Protein AF-A0A174YCK9-F1 (afdb_monomer)

Structure (mmCIF, N/CA/C/O backbone):
data_AF-A0A174YCK9-F1
#
_entry.id   AF-A0A174YCK9-F1
#
loop_
_atom_site.group_PDB
_atom_site.id
_atom_site.type_symbol
_atom_site.label_atom_id
_atom_site.label_alt_id
_atom_site.label_comp_id
_atom_site.label_asym_id
_atom_site.label_entity_id
_atom_site.label_seq_id
_atom_site.pdbx_PDB_ins_code
_atom_site.Cartn_x
_atom_site.Cartn_y
_atom_site.Cartn_z
_atom_site.occupancy
_atom_site.B_iso_or_equiv
_atom_site.auth_seq_id
_atom_site.auth_comp_id
_atom_site.auth_asym_id
_atom_site.auth_atom_id
_atom_site.pdbx_PDB_model_num
ATOM 1 N N . MET A 1 1 ? 6.201 -9.037 -26.494 1.00 48.69 1 MET A N 1
ATOM 2 C CA . MET A 1 1 ? 7.503 -8.339 -26.459 1.00 48.69 1 MET A CA 1
ATOM 3 C C . MET A 1 1 ? 7.357 -7.082 -27.300 1.00 48.69 1 MET A C 1
ATOM 5 O O . MET A 1 1 ? 6.876 -7.221 -28.424 1.00 48.69 1 MET A O 1
ATOM 9 N N . PRO A 1 2 ? 7.694 -5.886 -26.796 1.00 41.19 2 PRO A N 1
ATOM 10 C CA . PRO A 1 2 ? 7.803 -4.704 -27.645 1.00 41.19 2 PRO A CA 1
ATOM 11 C C . PRO A 1 2 ? 8.815 -4.974 -28.768 1.00 41.19 2 PRO A C 1
ATOM 13 O O . PRO A 1 2 ? 9.820 -5.657 -28.553 1.00 41.19 2 PRO A O 1
ATOM 16 N N . LYS A 1 3 ? 8.546 -4.484 -29.981 1.00 36.59 3 LYS A N 1
ATOM 17 C CA . LYS A 1 3 ? 9.495 -4.584 -31.099 1.00 36.59 3 LYS A CA 1
ATOM 18 C C . LYS A 1 3 ? 10.742 -3.749 -30.769 1.00 36.59 3 LYS A C 1
ATOM 20 O O . LYS A 1 3 ? 10.604 -2.567 -30.489 1.00 36.59 3 LYS A O 1
ATOM 25 N N . GLY A 1 4 ? 11.934 -4.350 -30.838 1.00 53.62 4 GLY A N 1
ATOM 26 C CA . GLY A 1 4 ? 13.217 -3.625 -30.785 1.00 53.62 4 GLY A CA 1
ATOM 27 C C . GLY A 1 4 ? 14.066 -3.802 -29.521 1.00 53.62 4 GLY A C 1
ATOM 28 O O . GLY A 1 4 ? 15.204 -3.344 -29.505 1.00 53.62 4 GLY A O 1
ATOM 29 N N . VAL A 1 5 ? 13.584 -4.503 -28.491 1.00 56.12 5 VAL A N 1
ATOM 30 C CA . VAL A 1 5 ? 14.396 -4.777 -27.292 1.00 56.12 5 VAL A CA 1
ATOM 31 C C . VAL A 1 5 ? 15.389 -5.903 -27.600 1.00 56.12 5 VAL A C 1
ATOM 33 O O . VAL A 1 5 ? 14.989 -7.053 -27.801 1.00 56.12 5 VAL A O 1
ATOM 36 N N . LYS A 1 6 ? 16.692 -5.585 -27.664 1.00 60.31 6 LYS A N 1
ATOM 37 C CA . LYS A 1 6 ? 17.758 -6.602 -27.704 1.00 60.31 6 LYS A CA 1
ATOM 38 C C . LYS A 1 6 ? 17.621 -7.485 -26.465 1.00 60.31 6 LYS A C 1
ATOM 40 O O . LYS A 1 6 ? 17.505 -6.974 -25.358 1.00 60.31 6 LYS A O 1
ATOM 45 N N . MET A 1 7 ? 17.635 -8.806 -26.641 1.00 66.19 7 MET A N 1
ATOM 46 C CA . MET A 1 7 ? 17.622 -9.715 -25.495 1.00 66.19 7 MET A CA 1
ATOM 47 C C . MET A 1 7 ? 18.888 -9.514 -24.661 1.00 66.19 7 MET A C 1
ATOM 49 O O . MET A 1 7 ? 19.984 -9.876 -25.084 1.00 66.19 7 MET A O 1
ATOM 53 N N . GLU A 1 8 ? 18.723 -8.952 -23.470 1.00 79.81 8 GLU A N 1
ATOM 54 C CA . GLU A 1 8 ? 19.796 -8.829 -22.493 1.00 79.81 8 GLU A CA 1
ATOM 55 C C . GLU A 1 8 ? 20.112 -10.194 -21.875 1.00 79.81 8 GLU A C 1
ATOM 57 O O . GLU A 1 8 ? 19.214 -10.923 -21.449 1.00 79.81 8 GLU A O 1
ATOM 62 N N . LYS A 1 9 ? 21.405 -10.537 -21.808 1.00 88.00 9 LYS A N 1
ATOM 63 C CA . LYS A 1 9 ? 21.904 -11.857 -21.377 1.00 88.00 9 LYS A CA 1
ATOM 64 C C . LYS A 1 9 ? 21.370 -12.297 -20.009 1.00 88.00 9 LYS A C 1
ATOM 66 O O . LYS A 1 9 ? 21.137 -13.485 -19.809 1.00 88.00 9 LYS A O 1
ATOM 71 N N . TYR A 1 10 ? 21.192 -11.352 -19.088 1.00 89.38 10 TYR A N 1
ATOM 72 C CA . TYR A 1 10 ? 20.849 -11.627 -17.691 1.00 89.38 10 TYR A CA 1
ATOM 73 C C . TYR A 1 10 ? 19.389 -11.331 -17.341 1.00 89.38 10 TYR A C 1
ATOM 75 O O . TYR A 1 10 ? 18.985 -11.548 -16.202 1.00 89.38 10 TYR A O 1
ATOM 83 N N . ARG A 1 11 ? 18.574 -10.862 -18.295 1.00 89.31 11 ARG A N 1
ATOM 84 C CA . ARG A 1 11 ? 17.175 -10.532 -18.013 1.00 89.31 11 ARG A CA 1
ATOM 85 C C . ARG A 1 11 ? 16.340 -11.813 -17.876 1.00 89.31 11 ARG A C 1
ATOM 87 O O . ARG A 1 11 ? 16.303 -12.608 -18.823 1.00 89.31 11 ARG A O 1
ATOM 94 N N . PRO A 1 12 ? 15.648 -12.033 -16.740 1.00 90.88 12 PRO A N 1
ATOM 95 C CA . PRO A 1 12 ? 14.806 -13.209 -16.562 1.00 90.88 12 PRO A CA 1
ATOM 96 C C . PRO A 1 12 ? 13.716 -13.288 -17.635 1.00 90.88 12 PRO A C 1
ATOM 98 O O . PRO A 1 12 ? 13.058 -12.299 -17.948 1.00 90.88 12 PRO A O 1
ATOM 101 N N . LYS A 1 13 ? 13.515 -14.488 -18.190 1.00 86.81 13 LYS A N 1
ATOM 102 C CA . LYS A 1 13 ? 12.512 -14.734 -19.245 1.00 86.81 13 LYS A CA 1
ATOM 103 C C . LYS A 1 13 ? 11.160 -15.214 -18.717 1.00 86.81 13 LYS A C 1
ATOM 105 O O . LYS A 1 13 ? 10.174 -15.134 -19.439 1.00 86.81 13 LYS A O 1
ATOM 110 N N . ILE A 1 14 ? 11.144 -15.756 -17.499 1.00 89.31 14 ILE A N 1
ATOM 111 C CA . ILE A 1 14 ? 9.968 -16.390 -16.881 1.00 89.31 14 ILE A CA 1
ATOM 112 C C . ILE A 1 14 ? 9.500 -15.591 -15.661 1.00 89.31 14 ILE A C 1
ATOM 114 O O . ILE A 1 14 ? 8.306 -15.375 -15.494 1.00 89.31 14 ILE A O 1
ATOM 118 N N . HIS A 1 15 ? 10.432 -15.126 -14.827 1.00 94.00 15 HIS A N 1
ATOM 119 C CA . HIS A 1 15 ? 10.110 -14.327 -13.649 1.00 94.00 15 HIS A CA 1
ATOM 120 C C . HIS A 1 15 ? 9.729 -12.898 -14.034 1.00 94.00 15 HIS A C 1
ATOM 122 O O . HIS A 1 15 ? 10.268 -12.332 -14.993 1.00 94.00 15 HIS A O 1
ATOM 128 N N . PHE A 1 16 ? 8.822 -12.306 -13.257 1.00 95.06 16 PHE A N 1
ATOM 129 C CA . PHE A 1 16 ? 8.510 -10.891 -13.387 1.00 95.06 16 PHE A CA 1
ATOM 130 C C . PHE A 1 16 ? 9.779 -10.051 -13.186 1.00 95.06 16 PHE A C 1
ATOM 132 O O . PHE A 1 16 ? 10.590 -10.317 -12.303 1.00 95.06 16 PHE A O 1
ATOM 139 N N . SER A 1 17 ? 9.955 -9.042 -14.032 1.00 93.31 17 SER A N 1
ATOM 140 C CA . SER A 1 17 ? 11.046 -8.073 -13.948 1.00 93.31 17 SER A CA 1
ATOM 141 C C . SER A 1 17 ? 10.527 -6.693 -14.340 1.00 93.31 17 SER A C 1
ATOM 143 O O . SER A 1 17 ? 9.563 -6.584 -15.109 1.00 93.31 17 SER A O 1
ATOM 145 N N . ALA A 1 18 ? 11.162 -5.641 -13.823 1.00 86.38 18 ALA A N 1
ATOM 146 C CA . ALA A 1 18 ? 10.874 -4.254 -14.189 1.00 86.38 18 ALA A CA 1
ATOM 147 C C . ALA A 1 18 ? 10.926 -4.085 -15.710 1.00 86.38 18 ALA A C 1
ATOM 149 O O . ALA A 1 18 ? 11.789 -4.700 -16.331 1.00 86.38 18 ALA A O 1
ATOM 150 N N . GLU A 1 19 ? 10.033 -3.305 -16.328 1.00 84.75 19 GLU A N 1
ATOM 151 C CA . GLU A 1 19 ? 10.168 -2.974 -17.759 1.00 84.75 19 GLU A CA 1
ATOM 152 C C . GLU A 1 19 ? 11.439 -2.154 -17.981 1.00 84.75 19 GLU A C 1
ATOM 154 O O . GLU A 1 19 ? 12.364 -2.656 -18.620 1.00 84.75 19 GLU A O 1
ATOM 159 N N . ASP A 1 20 ? 11.480 -1.011 -17.296 1.00 85.75 20 ASP A N 1
ATOM 160 C CA . ASP A 1 20 ? 12.583 -0.062 -17.137 1.00 85.75 20 ASP A CA 1
ATOM 161 C C . ASP A 1 20 ? 12.831 0.192 -15.636 1.00 85.75 20 ASP A C 1
ATOM 163 O O . ASP A 1 20 ? 11.992 -0.196 -14.828 1.00 85.75 20 ASP A O 1
ATOM 167 N N . TYR A 1 21 ? 13.906 0.893 -15.259 1.00 93.06 21 TYR A N 1
ATOM 168 C CA . TYR A 1 21 ? 14.239 1.282 -13.871 1.00 93.06 21 TYR A CA 1
ATOM 169 C C . TYR A 1 21 ? 14.412 0.114 -12.868 1.00 93.06 21 TYR A C 1
ATOM 171 O O . TYR A 1 21 ? 14.587 -1.042 -13.255 1.00 93.06 21 TYR A O 1
ATOM 179 N N . ILE A 1 22 ? 14.425 0.434 -11.565 1.00 94.56 22 ILE A N 1
ATOM 180 C CA . ILE A 1 22 ? 14.674 -0.499 -10.457 1.00 94.56 22 ILE A CA 1
ATOM 181 C C . ILE A 1 22 ? 13.345 -0.862 -9.781 1.00 94.56 22 ILE A C 1
ATOM 183 O O . ILE A 1 22 ? 12.514 0.009 -9.510 1.00 94.56 22 ILE A O 1
ATOM 187 N N . ILE A 1 23 ? 13.156 -2.151 -9.489 1.00 96.06 23 ILE A N 1
ATOM 188 C CA . ILE A 1 23 ? 12.066 -2.648 -8.638 1.00 96.06 23 ILE A CA 1
ATOM 189 C C . ILE A 1 23 ? 12.641 -3.259 -7.366 1.00 96.06 23 ILE A C 1
ATOM 191 O O . ILE A 1 23 ? 13.695 -3.889 -7.427 1.00 96.06 23 ILE A O 1
ATOM 195 N N . ASN A 1 24 ? 11.922 -3.097 -6.256 1.00 95.12 24 ASN A N 1
ATOM 196 C CA . ASN A 1 24 ? 12.247 -3.727 -4.975 1.00 95.12 24 ASN A CA 1
ATOM 197 C C . ASN A 1 24 ? 11.093 -4.659 -4.561 1.00 95.12 24 ASN A C 1
ATOM 199 O O . ASN A 1 24 ? 10.584 -5.420 -5.387 1.00 95.12 24 ASN A O 1
ATOM 203 N N . ASP A 1 25 ? 10.681 -4.589 -3.296 1.00 95.94 25 ASP A N 1
ATOM 204 C CA . ASP A 1 25 ? 9.713 -5.487 -2.679 1.00 95.94 25 ASP A CA 1
ATOM 205 C C . ASP A 1 25 ? 8.381 -5.583 -3.438 1.00 95.94 25 ASP A C 1
ATOM 207 O O . ASP A 1 25 ? 7.871 -4.576 -3.955 1.00 95.94 25 ASP A O 1
ATOM 211 N N . PRO A 1 26 ? 7.753 -6.775 -3.449 1.00 97.69 26 PRO A N 1
ATOM 212 C CA . PRO A 1 26 ? 6.363 -6.910 -3.847 1.00 97.69 26 PRO A CA 1
ATOM 213 C C . PRO A 1 26 ? 5.451 -6.207 -2.836 1.00 97.69 26 PRO A C 1
ATOM 215 O O . PRO A 1 26 ? 5.634 -6.286 -1.622 1.00 97.69 26 PRO A O 1
ATOM 218 N N . ASN A 1 27 ? 4.412 -5.552 -3.336 1.00 98.44 27 ASN A N 1
ATOM 219 C CA . ASN A 1 27 ? 3.408 -4.854 -2.543 1.00 98.44 27 ASN A CA 1
ATOM 220 C C . ASN A 1 27 ? 2.006 -5.253 -3.002 1.00 98.44 27 ASN A C 1
ATOM 222 O O . ASN A 1 27 ? 1.811 -5.764 -4.106 1.00 98.44 27 ASN A O 1
ATOM 226 N N . GLY A 1 28 ? 1.010 -5.015 -2.150 1.00 97.88 28 GLY A N 1
ATOM 227 C CA . GLY A 1 28 ? -0.392 -5.051 -2.570 1.00 97.88 28 GLY A CA 1
ATOM 228 C C . GLY A 1 28 ? -0.885 -6.359 -3.209 1.00 97.88 28 GLY A C 1
ATOM 229 O O . GLY A 1 28 ? -1.844 -6.315 -3.972 1.00 97.88 28 GLY A O 1
ATOM 230 N N . LEU A 1 29 ? -0.236 -7.504 -2.964 1.00 98.25 29 LEU A N 1
ATOM 231 C CA . LEU A 1 29 ? -0.581 -8.765 -3.630 1.00 98.25 29 LEU A CA 1
ATOM 232 C C . LEU A 1 29 ? -2.017 -9.176 -3.290 1.00 98.25 29 LEU A C 1
ATOM 234 O O . LEU A 1 29 ? -2.324 -9.465 -2.133 1.00 98.25 29 LEU A O 1
ATOM 238 N N . VAL A 1 30 ? -2.890 -9.211 -4.296 1.00 98.12 30 VAL A N 1
ATOM 239 C CA . VAL A 1 30 ? -4.323 -9.457 -4.098 1.00 98.12 30 VAL A CA 1
ATOM 240 C C . VAL A 1 30 ? -4.948 -10.082 -5.340 1.00 98.12 30 VAL A C 1
ATOM 242 O O . VAL A 1 30 ? -4.574 -9.766 -6.468 1.00 98.12 30 VAL A O 1
ATOM 245 N N . TYR A 1 31 ? -5.902 -10.986 -5.138 1.00 98.25 31 TYR A N 1
ATOM 246 C CA . TYR A 1 31 ? -6.731 -11.526 -6.209 1.00 98.25 31 TYR A CA 1
ATOM 247 C C . TYR A 1 31 ? -8.086 -10.825 -6.197 1.00 98.25 31 TYR A C 1
ATOM 249 O O . TYR A 1 31 ? -8.743 -10.784 -5.159 1.00 98.25 31 TYR A O 1
ATOM 257 N N . TYR A 1 32 ? -8.514 -10.281 -7.335 1.00 98.00 32 TYR A N 1
ATOM 258 C CA . TYR A 1 32 ? -9.810 -9.619 -7.440 1.00 98.00 32 TYR A CA 1
ATOM 259 C C . TYR A 1 32 ? -10.407 -9.781 -8.837 1.00 98.00 32 TYR A C 1
ATOM 261 O O . TYR A 1 32 ? -9.736 -9.588 -9.850 1.00 98.00 32 TYR A O 1
ATOM 269 N N . LYS A 1 33 ? -11.693 -10.152 -8.893 1.00 96.31 33 LYS A N 1
ATOM 270 C CA . LYS A 1 33 ? -12.500 -10.240 -10.127 1.00 96.31 33 LYS A CA 1
ATOM 271 C C . LYS A 1 33 ? -11.791 -10.952 -11.297 1.00 96.31 33 LYS A C 1
ATOM 273 O O . LYS A 1 33 ? -11.855 -10.498 -12.440 1.00 96.31 33 LYS A O 1
ATOM 278 N N . GLY A 1 34 ? -11.153 -12.093 -11.014 1.00 97.75 34 GLY A N 1
ATOM 279 C CA . GLY A 1 34 ? -10.542 -12.957 -12.031 1.00 97.75 34 GLY A CA 1
ATOM 280 C C . GLY A 1 34 ? -9.057 -12.709 -12.309 1.00 97.75 34 GLY A C 1
ATOM 281 O O . GLY A 1 34 ? -8.496 -13.380 -13.176 1.00 97.75 34 GLY A O 1
ATOM 282 N N . GLU A 1 35 ? -8.422 -11.758 -11.622 1.00 98.44 35 GLU A N 1
ATOM 283 C CA . GLU A 1 35 ? -7.031 -11.368 -11.854 1.00 98.44 35 GLU A CA 1
ATOM 284 C C . GLU A 1 35 ? -6.224 -11.380 -10.551 1.00 98.44 35 GLU A C 1
ATOM 286 O O . GLU A 1 35 ? -6.682 -10.918 -9.508 1.00 98.44 35 GLU A O 1
ATOM 291 N N . TYR A 1 36 ? -4.995 -11.884 -10.625 1.00 98.69 36 TYR A N 1
ATOM 292 C CA . TYR A 1 36 ? -3.951 -11.654 -9.635 1.00 98.69 36 TYR A CA 1
ATOM 293 C C . TYR A 1 36 ? -3.301 -10.306 -9.909 1.00 98.69 36 TYR A C 1
ATOM 295 O O . TYR A 1 36 ? -2.863 -10.051 -11.031 1.00 98.69 36 TYR A O 1
ATOM 303 N N . HIS A 1 37 ? -3.202 -9.468 -8.887 1.00 98.75 37 HIS A N 1
ATOM 304 C CA . HIS A 1 37 ? -2.532 -8.179 -8.932 1.00 98.75 37 HIS A CA 1
ATOM 305 C C . HIS A 1 37 ? -1.174 -8.285 -8.244 1.00 98.75 37 HIS A C 1
ATOM 307 O O . HIS A 1 37 ? -1.079 -8.716 -7.096 1.00 98.75 37 HIS A O 1
ATOM 313 N N . LEU A 1 38 ? -0.134 -7.868 -8.959 1.00 98.50 38 LEU A N 1
ATOM 314 C CA . LEU A 1 38 ? 1.211 -7.658 -8.446 1.00 98.50 38 LEU A CA 1
ATOM 315 C C . LEU A 1 38 ? 1.472 -6.157 -8.447 1.00 98.50 38 LEU A C 1
ATOM 317 O O . LEU A 1 38 ? 1.603 -5.558 -9.517 1.00 98.50 38 LEU A O 1
ATOM 321 N N . PHE A 1 39 ? 1.561 -5.566 -7.261 1.00 98.56 39 PHE A N 1
ATOM 322 C CA . PHE A 1 39 ? 2.188 -4.262 -7.099 1.00 98.56 39 PHE A CA 1
ATOM 323 C C . PHE A 1 39 ? 3.602 -4.466 -6.573 1.00 98.56 39 PHE A C 1
ATOM 325 O O . PHE A 1 39 ? 3.959 -5.543 -6.094 1.00 98.56 39 PHE A O 1
ATOM 332 N N . HIS A 1 40 ? 4.442 -3.459 -6.714 1.00 98.31 40 HIS A N 1
ATOM 333 C CA . HIS A 1 40 ? 5.814 -3.511 -6.231 1.00 98.31 40 HIS A CA 1
ATOM 334 C C . HIS A 1 40 ? 6.350 -2.095 -6.109 1.00 98.31 40 HIS A C 1
ATOM 336 O O . HIS A 1 40 ? 5.914 -1.206 -6.849 1.00 98.31 40 HIS A O 1
ATOM 342 N N . GLN A 1 41 ? 7.344 -1.897 -5.252 1.00 98.25 41 GLN A N 1
ATOM 343 C CA . GLN A 1 41 ? 8.094 -0.652 -5.275 1.00 98.25 41 GLN A CA 1
ATOM 344 C C . GLN A 1 41 ? 8.729 -0.463 -6.653 1.00 98.25 41 GLN A C 1
ATOM 346 O O . GLN A 1 41 ? 9.317 -1.386 -7.230 1.00 98.25 41 GLN A O 1
ATOM 351 N N . TYR A 1 42 ? 8.583 0.739 -7.193 1.00 97.88 42 TYR A N 1
ATOM 352 C CA . TYR A 1 42 ? 9.124 1.120 -8.482 1.00 97.88 42 TYR A CA 1
ATOM 353 C C . TYR A 1 42 ? 9.876 2.435 -8.358 1.00 97.88 42 TYR A C 1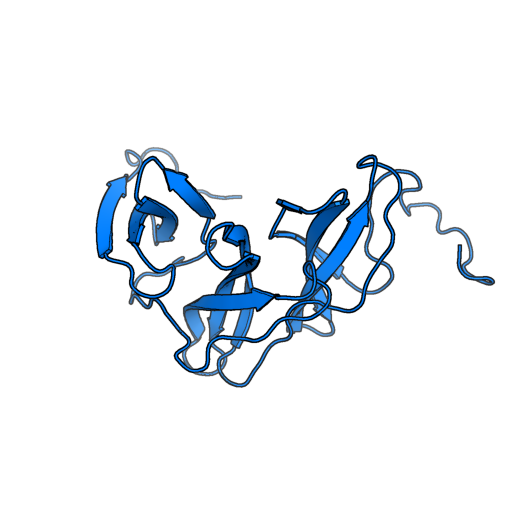
ATOM 355 O O . TYR A 1 42 ? 9.270 3.500 -8.243 1.00 97.88 42 TYR A O 1
ATOM 363 N N . ASN A 1 43 ? 1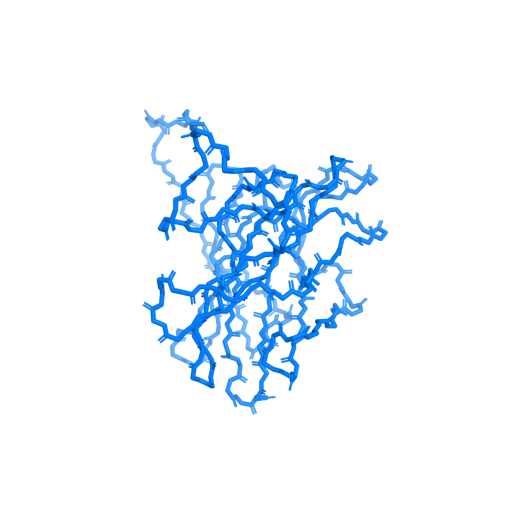1.203 2.339 -8.332 1.00 97.31 43 ASN A N 1
ATOM 364 C CA . ASN A 1 43 ? 12.084 3.471 -8.103 1.00 97.31 43 ASN A CA 1
ATOM 365 C C . ASN A 1 43 ? 12.408 4.148 -9.437 1.00 97.31 43 ASN A C 1
ATOM 367 O O . ASN A 1 43 ? 13.141 3.601 -10.261 1.00 97.31 43 ASN A O 1
ATOM 371 N N . ILE A 1 44 ? 11.858 5.345 -9.630 1.00 95.81 44 ILE A N 1
ATOM 372 C CA . ILE A 1 44 ? 12.106 6.197 -10.790 1.00 95.81 44 ILE A CA 1
ATOM 373 C C . ILE A 1 44 ? 12.881 7.411 -10.296 1.00 95.81 44 ILE A C 1
ATOM 375 O O . ILE A 1 44 ? 12.295 8.291 -9.672 1.00 95.81 44 ILE A O 1
ATOM 379 N N . ASN A 1 45 ? 14.180 7.477 -10.597 1.00 93.38 45 ASN A N 1
ATOM 380 C CA . ASN A 1 45 ? 15.052 8.593 -10.210 1.00 93.38 45 ASN A CA 1
ATOM 381 C C . ASN A 1 45 ? 14.956 8.929 -8.707 1.00 93.38 45 ASN A C 1
ATOM 383 O O . ASN A 1 45 ? 14.673 10.067 -8.342 1.00 93.38 45 ASN A O 1
ATOM 387 N N . GLU A 1 46 ? 15.146 7.922 -7.850 1.00 92.50 46 GLU A N 1
ATOM 388 C CA . GLU A 1 46 ? 15.1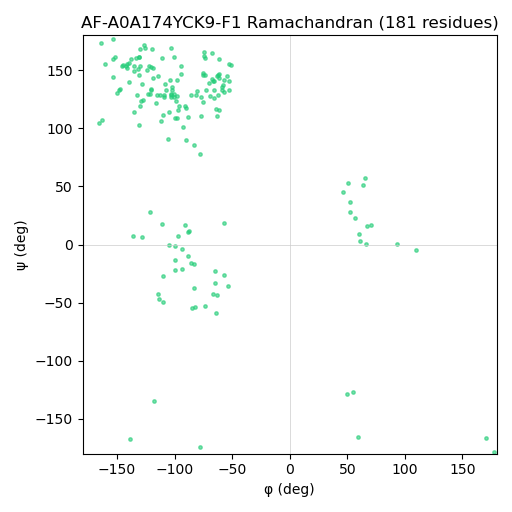41 8.045 -6.381 1.00 92.50 46 GLU A CA 1
ATOM 389 C C . GLU A 1 46 ? 13.776 8.398 -5.767 1.00 92.50 46 GLU A C 1
ATOM 391 O O . GLU A 1 46 ? 13.679 8.774 -4.598 1.00 92.50 46 GLU A O 1
ATOM 396 N N . GLN A 1 47 ? 12.701 8.242 -6.544 1.00 96.12 47 GLN A N 1
ATOM 397 C CA . GLN A 1 47 ? 11.321 8.397 -6.098 1.00 96.12 47 GLN A CA 1
ATOM 398 C C . GLN A 1 47 ? 10.586 7.064 -6.221 1.00 96.12 47 GLN A C 1
ATOM 400 O O . GLN A 1 47 ? 10.494 6.498 -7.314 1.00 96.12 47 GLN A O 1
ATOM 405 N N . ILE A 1 48 ? 10.052 6.561 -5.106 1.00 98.06 48 ILE A N 1
ATOM 406 C CA . ILE A 1 48 ? 9.368 5.265 -5.067 1.00 98.06 48 ILE A CA 1
ATOM 407 C C . ILE A 1 48 ? 7.865 5.426 -5.326 1.00 98.06 48 ILE A C 1
ATOM 409 O O . ILE A 1 48 ? 7.142 6.079 -4.574 1.00 98.06 48 ILE A O 1
ATOM 413 N N . TYR A 1 49 ? 7.410 4.777 -6.396 1.00 98.06 49 TYR A N 1
ATOM 414 C CA . TYR A 1 49 ? 6.014 4.577 -6.782 1.00 98.06 49 TYR A CA 1
ATOM 415 C C . TYR A 1 49 ? 5.599 3.141 -6.450 1.00 98.06 49 TYR A C 1
ATOM 417 O O . TYR A 1 49 ? 6.450 2.272 -6.266 1.00 98.06 49 TYR A O 1
ATOM 425 N N . TRP A 1 50 ? 4.305 2.844 -6.524 1.00 98.50 50 TRP A N 1
ATOM 426 C CA . TRP A 1 50 ? 3.855 1.474 -6.770 1.00 98.50 50 TRP A CA 1
ATOM 427 C C . TRP A 1 50 ? 3.720 1.222 -8.274 1.00 98.50 50 TRP A C 1
ATOM 429 O O . TRP A 1 50 ? 2.906 1.850 -8.958 1.00 98.50 50 TRP A O 1
ATOM 439 N N . GLY A 1 51 ? 4.515 0.289 -8.796 1.00 98.12 51 GLY A N 1
ATOM 440 C CA . GLY A 1 51 ? 4.300 -0.323 -10.107 1.00 98.12 51 GLY A CA 1
ATOM 441 C C . GLY A 1 51 ? 3.141 -1.319 -10.069 1.00 98.12 51 GLY A C 1
ATOM 442 O O . GLY A 1 51 ? 2.683 -1.700 -8.992 1.00 98.12 51 GLY A O 1
ATOM 443 N N . HIS A 1 52 ? 2.640 -1.728 -11.239 1.00 98.19 52 HIS A N 1
ATOM 444 C CA . HIS A 1 52 ? 1.482 -2.618 -11.316 1.00 98.19 52 HIS A CA 1
ATOM 445 C C . HIS A 1 52 ? 1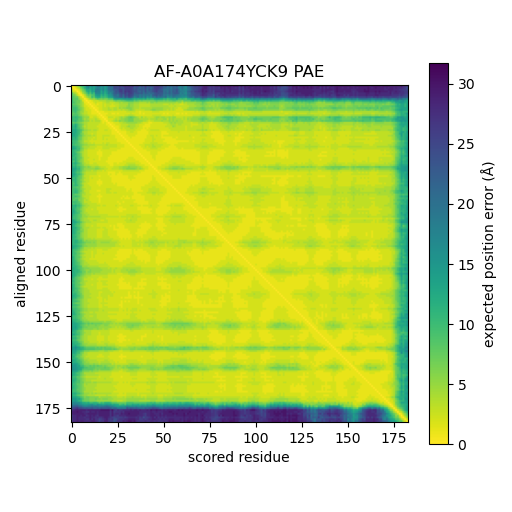.529 -3.565 -12.515 1.00 98.19 52 HIS A C 1
ATOM 447 O O . HIS A 1 52 ? 1.767 -3.170 -13.659 1.00 98.19 52 HIS A O 1
ATOM 453 N N . ALA A 1 53 ? 1.235 -4.832 -12.255 1.00 98.31 53 ALA A N 1
ATOM 454 C CA . ALA A 1 53 ? 0.929 -5.826 -13.263 1.00 98.31 53 ALA A CA 1
ATOM 455 C C . ALA A 1 53 ? -0.221 -6.731 -12.813 1.00 98.31 53 ALA A C 1
ATOM 457 O O . ALA A 1 53 ? -0.473 -6.915 -11.623 1.00 98.31 53 ALA A O 1
ATOM 458 N N . VAL A 1 54 ? -0.905 -7.327 -13.787 1.00 98.69 54 VAL A N 1
ATOM 459 C CA . VAL A 1 54 ? -1.948 -8.328 -13.550 1.00 98.69 54 VAL A CA 1
ATOM 460 C C . VAL A 1 54 ? -1.659 -9.624 -14.288 1.00 98.69 54 VAL A C 1
ATOM 462 O O . VAL A 1 54 ? -1.054 -9.622 -15.362 1.00 98.69 54 VAL A O 1
ATOM 465 N N . SER A 1 55 ? -2.115 -10.737 -13.727 1.00 98.56 55 SER A N 1
ATOM 466 C CA . SER A 1 55 ? -2.027 -12.061 -14.336 1.00 98.56 55 SER A CA 1
ATOM 467 C C . SER A 1 55 ? -3.291 -12.870 -14.068 1.00 98.56 55 SER A C 1
ATOM 469 O O . SER A 1 55 ? -3.994 -12.639 -13.091 1.00 98.56 55 SER A O 1
ATOM 471 N N . LYS A 1 56 ? -3.578 -13.846 -14.930 1.00 98.31 56 LYS A N 1
ATOM 472 C CA . LYS A 1 56 ? -4.614 -14.862 -14.688 1.00 98.31 56 LYS A CA 1
ATOM 473 C C . LYS A 1 56 ? -4.038 -16.192 -14.196 1.00 98.31 56 LYS A C 1
ATOM 475 O O . LYS A 1 56 ? -4.799 -17.041 -13.756 1.00 98.31 56 LYS A O 1
ATOM 480 N N . ASP A 1 57 ? -2.721 -16.379 -14.301 1.00 97.56 57 ASP A N 1
ATOM 481 C CA . ASP A 1 57 ? -2.044 -17.665 -14.086 1.00 97.56 57 ASP A CA 1
ATOM 482 C C . ASP A 1 57 ? -0.754 -17.555 -13.249 1.00 97.56 57 ASP A C 1
ATOM 484 O O . ASP A 1 57 ? -0.032 -18.538 -13.127 1.00 97.56 57 ASP A O 1
ATOM 488 N N . LEU A 1 58 ? -0.454 -16.375 -12.686 1.00 97.38 58 LEU A N 1
ATOM 489 C CA . LEU A 1 58 ? 0.761 -16.042 -11.918 1.00 97.38 58 LEU A CA 1
ATOM 490 C C . LEU A 1 58 ? 2.090 -16.167 -12.689 1.00 97.38 58 LEU A C 1
ATOM 492 O O . LEU A 1 58 ? 3.154 -15.894 -12.133 1.00 97.38 58 LEU A O 1
ATOM 496 N N . VAL A 1 59 ? 2.046 -16.502 -13.981 1.00 95.38 59 VAL A N 1
ATOM 497 C CA . VAL A 1 59 ? 3.232 -16.695 -14.831 1.00 95.38 59 VAL A CA 1
ATOM 498 C C . VAL A 1 59 ? 3.296 -15.621 -15.912 1.00 95.38 59 VAL A C 1
ATOM 500 O O . VAL A 1 59 ? 4.336 -15.004 -16.138 1.00 95.38 59 VAL A O 1
ATOM 503 N N . ARG A 1 60 ? 2.177 -15.364 -16.591 1.00 95.50 60 ARG A N 1
ATOM 504 C CA . ARG A 1 60 ? 2.070 -14.395 -17.683 1.00 95.50 60 ARG A CA 1
ATOM 505 C C . ARG A 1 60 ? 1.514 -13.089 -17.142 1.00 95.50 60 ARG A C 1
ATOM 507 O O . ARG A 1 60 ? 0.330 -12.991 -16.820 1.00 95.50 60 ARG A O 1
ATOM 514 N N . TRP A 1 61 ? 2.375 -12.082 -17.067 1.00 97.25 61 TRP A N 1
ATOM 515 C CA . TRP A 1 61 ? 2.046 -10.777 -16.503 1.00 97.25 61 TRP A CA 1
ATOM 516 C C . TRP A 1 61 ? 1.808 -9.735 -17.595 1.00 97.25 61 TRP A C 1
ATOM 518 O O . TRP A 1 61 ? 2.635 -9.541 -18.488 1.00 97.25 61 TRP A O 1
ATOM 528 N N . LYS A 1 62 ? 0.679 -9.031 -17.500 1.00 97.19 62 LYS A N 1
ATOM 529 C CA . LYS A 1 62 ? 0.392 -7.812 -18.257 1.00 97.19 62 LYS A CA 1
ATOM 530 C C . LYS A 1 62 ? 0.710 -6.615 -17.369 1.00 97.19 62 LYS A C 1
ATOM 532 O O . LYS A 1 62 ? 0.045 -6.415 -16.356 1.00 97.19 62 LYS A O 1
ATOM 537 N N . ARG A 1 63 ? 1.698 -5.812 -17.763 1.00 96.81 63 ARG A N 1
ATOM 538 C CA . ARG A 1 63 ? 2.000 -4.542 -17.091 1.00 96.81 63 ARG A CA 1
ATOM 539 C C . ARG A 1 63 ? 0.870 -3.542 -17.310 1.00 96.81 63 ARG A C 1
ATOM 541 O O . ARG A 1 63 ? 0.266 -3.504 -18.385 1.00 96.81 63 ARG A O 1
ATOM 548 N N . LEU A 1 64 ? 0.590 -2.767 -16.276 1.00 97.25 64 LEU A N 1
ATOM 549 C CA . LEU A 1 64 ? -0.379 -1.682 -16.264 1.00 97.25 64 LEU A CA 1
ATOM 550 C C . LEU A 1 64 ? 0.344 -0.369 -15.924 1.00 97.25 64 LEU A C 1
ATOM 552 O O . LEU A 1 64 ? 1.520 -0.399 -15.550 1.00 97.25 64 LEU A O 1
ATOM 556 N N . PRO A 1 65 ? -0.316 0.792 -16.086 1.00 96.75 65 PRO A N 1
ATOM 557 C CA . PRO A 1 65 ? 0.228 2.048 -15.589 1.00 96.75 65 PRO A CA 1
ATOM 558 C C . PRO A 1 65 ? 0.593 1.964 -14.103 1.00 96.75 65 PRO A C 1
ATOM 560 O O . PRO A 1 65 ? 0.041 1.160 -13.354 1.00 96.75 65 PRO A O 1
ATOM 563 N N . LYS A 1 66 ? 1.522 2.822 -13.678 1.00 96.31 66 LYS A N 1
ATOM 564 C CA . LYS A 1 66 ? 1.901 2.977 -12.265 1.00 96.31 66 LYS A CA 1
ATOM 565 C C . LYS A 1 66 ? 0.645 3.226 -11.426 1.00 96.31 66 LYS A C 1
ATOM 567 O O . LYS A 1 66 ? -0.172 4.061 -11.803 1.00 96.31 66 LYS A O 1
ATOM 572 N N . ALA A 1 67 ? 0.514 2.512 -10.315 1.00 98.12 67 ALA A N 1
ATOM 573 C CA . ALA A 1 67 ? -0.698 2.502 -9.506 1.00 98.12 67 ALA A CA 1
ATOM 574 C C . ALA A 1 67 ? -0.778 3.699 -8.558 1.00 98.12 67 ALA A C 1
ATOM 576 O O . ALA A 1 67 ? -1.759 4.435 -8.579 1.00 98.12 67 ALA A O 1
ATOM 577 N N . ILE A 1 68 ? 0.257 3.906 -7.739 1.00 98.56 68 ILE A N 1
ATOM 578 C CA . ILE A 1 68 ? 0.274 4.950 -6.708 1.00 98.56 68 ILE A CA 1
ATOM 579 C C . ILE A 1 68 ? 1.574 5.740 -6.845 1.00 98.56 68 ILE A C 1
ATOM 581 O O . ILE A 1 68 ? 2.665 5.179 -6.752 1.00 98.56 68 ILE A O 1
ATOM 585 N N . ALA A 1 69 ? 1.463 7.040 -7.109 1.00 98.38 69 ALA A N 1
ATOM 586 C CA . ALA A 1 69 ? 2.604 7.945 -7.245 1.00 98.38 69 ALA A CA 1
ATOM 587 C C . ALA A 1 69 ? 2.923 8.662 -5.926 1.00 98.38 69 ALA A C 1
ATOM 589 O O . ALA A 1 69 ? 1.993 8.872 -5.150 1.00 98.38 69 ALA A O 1
ATOM 590 N N . PRO A 1 70 ? 4.174 9.091 -5.673 1.00 98.38 70 PRO A N 1
ATOM 591 C CA . PRO A 1 70 ? 4.493 10.070 -4.631 1.00 98.38 70 PRO A CA 1
ATOM 592 C C . PRO A 1 70 ? 3.624 11.326 -4.723 1.00 98.38 70 PRO A C 1
ATOM 594 O O . PRO A 1 70 ? 3.118 11.673 -5.791 1.00 98.38 70 PRO A O 1
ATOM 597 N N . ASP A 1 71 ? 3.450 12.011 -3.600 1.00 97.94 71 ASP A N 1
ATOM 598 C CA . ASP A 1 71 ? 2.782 13.313 -3.541 1.00 97.94 71 ASP A CA 1
ATOM 599 C C . ASP A 1 71 ? 3.521 14.260 -2.583 1.00 97.94 71 ASP A C 1
ATOM 601 O O . ASP A 1 71 ? 4.645 13.991 -2.174 1.00 97.94 71 ASP A O 1
ATOM 605 N N . LYS A 1 72 ? 2.888 15.382 -2.223 1.00 97.75 72 LYS A N 1
ATOM 606 C CA . LYS A 1 72 ? 3.462 16.373 -1.304 1.00 97.75 72 LYS A CA 1
ATOM 607 C C . LYS A 1 72 ? 3.846 15.812 0.074 1.00 97.75 72 LYS A C 1
ATOM 609 O O . LYS A 1 72 ? 4.710 16.393 0.716 1.00 97.75 72 LYS A O 1
ATOM 614 N N . ILE A 1 73 ? 3.201 14.737 0.538 1.00 98.25 73 ILE A N 1
ATOM 615 C CA . ILE A 1 73 ? 3.493 14.113 1.832 1.00 98.25 73 ILE A CA 1
ATOM 616 C C . ILE A 1 73 ? 4.810 13.353 1.721 1.00 98.25 73 ILE A C 1
ATOM 618 O O . ILE A 1 73 ? 5.718 13.576 2.520 1.00 98.25 73 ILE A O 1
ATOM 622 N N . GLY A 1 74 ? 4.941 12.477 0.724 1.00 98.31 74 GLY A N 1
ATOM 623 C CA . GLY A 1 74 ? 6.101 11.604 0.634 1.00 98.31 74 GLY A CA 1
ATOM 624 C C . GLY A 1 74 ? 6.097 10.615 -0.522 1.00 98.31 74 GLY A C 1
ATOM 625 O O . GLY A 1 74 ? 5.161 10.527 -1.325 1.00 98.31 74 GLY A O 1
ATOM 626 N N . GLN A 1 75 ? 7.163 9.815 -0.541 1.00 98.25 75 GLN A N 1
ATOM 627 C CA . GLN A 1 75 ? 7.286 8.641 -1.405 1.00 98.25 75 GLN A CA 1
ATOM 628 C C . GLN A 1 75 ? 6.404 7.495 -0.909 1.00 98.25 75 GLN A C 1
ATOM 630 O O . GLN A 1 75 ? 6.040 7.461 0.265 1.00 98.25 75 GLN A O 1
ATOM 635 N N . ILE A 1 76 ? 6.100 6.539 -1.789 1.00 98.56 76 ILE A N 1
ATOM 636 C CA . ILE A 1 76 ? 5.155 5.449 -1.519 1.00 98.56 76 ILE A CA 1
ATOM 637 C C . ILE A 1 76 ? 5.927 4.150 -1.300 1.00 98.56 76 ILE A C 1
ATOM 639 O O . ILE A 1 76 ? 6.239 3.429 -2.245 1.00 98.56 76 ILE A O 1
ATOM 643 N N . TRP A 1 77 ? 6.267 3.874 -0.046 1.00 98.62 77 TRP A N 1
ATOM 644 C CA . TRP A 1 77 ? 6.959 2.658 0.372 1.00 98.62 77 TRP A CA 1
ATOM 645 C C . TRP A 1 77 ? 6.012 1.453 0.441 1.00 98.62 77 TRP A C 1
ATOM 647 O O . TRP A 1 77 ? 4.860 1.501 0.000 1.00 98.62 77 TRP A O 1
ATOM 657 N N . SER A 1 78 ? 6.544 0.339 0.938 1.00 98.62 78 SER A N 1
ATOM 658 C CA . SER A 1 78 ? 5.889 -0.960 0.951 1.00 98.62 78 SER A CA 1
ATOM 659 C C . SER A 1 78 ? 4.585 -0.972 1.756 1.00 98.62 78 SER A C 1
ATOM 661 O O . SER A 1 78 ? 4.293 -0.099 2.576 1.00 98.62 78 SER A O 1
ATOM 663 N N . GLY A 1 79 ? 3.756 -1.968 1.457 1.00 98.69 79 GLY A N 1
ATOM 664 C CA . GLY A 1 79 ? 2.456 -2.148 2.085 1.00 98.69 79 GLY A CA 1
ATOM 665 C C . GLY A 1 79 ? 1.618 -3.229 1.407 1.00 98.69 79 GLY A C 1
ATOM 666 O O . GLY A 1 79 ? 2.110 -4.033 0.606 1.00 98.69 79 GLY A O 1
ATOM 667 N N . SER A 1 80 ? 0.331 -3.268 1.736 1.00 98.75 80 SER A N 1
ATOM 668 C CA . SER A 1 80 ? -0.585 -4.339 1.338 1.00 98.75 80 SER A CA 1
ATOM 669 C C . SER A 1 80 ? -1.872 -3.809 0.720 1.00 98.75 80 SER A C 1
ATOM 671 O O . SER A 1 80 ? -2.165 -2.619 0.768 1.00 98.75 80 SER A O 1
ATOM 673 N N . ALA A 1 81 ? -2.643 -4.703 0.107 1.00 98.69 81 ALA A N 1
ATOM 674 C CA . ALA A 1 81 ? -3.943 -4.382 -0.446 1.00 98.69 81 ALA A CA 1
ATOM 675 C C . ALA A 1 81 ? -4.949 -5.468 -0.075 1.00 98.69 81 ALA A C 1
ATOM 677 O O . ALA A 1 81 ? -4.590 -6.639 0.070 1.00 98.69 81 ALA A O 1
ATOM 678 N N . VAL A 1 82 ? -6.204 -5.064 0.071 1.00 98.69 82 VAL A N 1
ATOM 679 C CA . VAL A 1 82 ? -7.340 -5.932 0.384 1.00 98.69 82 VAL A CA 1
ATOM 680 C C . VAL A 1 82 ? -8.513 -5.612 -0.533 1.00 98.69 82 VAL A C 1
ATOM 682 O O . VAL A 1 82 ? -8.578 -4.539 -1.138 1.00 98.69 82 VAL A O 1
ATOM 685 N N . VAL A 1 83 ? -9.443 -6.557 -0.635 1.00 98.38 83 VAL A N 1
ATOM 686 C CA . VAL A 1 83 ? -10.750 -6.331 -1.252 1.00 98.38 83 VAL A CA 1
ATOM 687 C C . VAL A 1 83 ? -11.741 -6.013 -0.139 1.00 98.38 83 VAL A C 1
ATOM 689 O O . VAL A 1 83 ? -11.950 -6.821 0.762 1.00 98.38 83 VAL A O 1
ATOM 692 N N . ASP A 1 84 ? -12.324 -4.824 -0.205 1.00 97.31 84 ASP A N 1
ATOM 693 C CA . ASP A 1 84 ? -13.445 -4.391 0.620 1.00 97.31 84 ASP A CA 1
ATOM 694 C C . ASP A 1 84 ? -14.730 -4.768 -0.130 1.00 97.31 84 ASP A C 1
ATOM 696 O O . ASP A 1 84 ? -15.209 -4.033 -0.998 1.00 97.31 84 ASP A O 1
ATOM 700 N N . GLU A 1 85 ? -15.217 -5.983 0.140 1.00 94.31 85 GLU A N 1
ATOM 701 C CA . GLU A 1 85 ? -16.375 -6.576 -0.542 1.00 94.31 85 GLU A CA 1
ATOM 702 C C . GLU A 1 85 ? -17.669 -5.799 -0.270 1.00 94.31 85 GLU A C 1
ATOM 704 O O . GLU A 1 85 ? -18.513 -5.689 -1.158 1.00 94.31 85 GLU A O 1
ATOM 709 N N . GLU A 1 86 ? -17.816 -5.212 0.921 1.00 93.62 86 GLU A N 1
ATOM 710 C CA . GLU A 1 86 ? -18.994 -4.421 1.292 1.00 93.62 86 GLU A CA 1
ATOM 711 C C . GLU A 1 86 ? -19.128 -3.184 0.397 1.00 93.62 86 GLU A C 1
ATOM 713 O O . GLU A 1 86 ? -20.200 -2.904 -0.136 1.00 93.62 86 GLU A O 1
ATOM 718 N N . ASN A 1 87 ? -18.010 -2.499 0.145 1.00 95.62 87 ASN A N 1
ATOM 719 C CA . ASN A 1 87 ? -17.971 -1.301 -0.695 1.00 95.62 87 ASN A CA 1
ATOM 720 C C . ASN A 1 87 ? -17.540 -1.586 -2.145 1.00 95.62 87 ASN A C 1
ATOM 722 O O . ASN A 1 87 ? -17.318 -0.655 -2.921 1.00 95.62 87 ASN A O 1
ATOM 726 N N . GLN A 1 88 ? -17.404 -2.863 -2.521 1.00 96.00 88 GLN A N 1
ATOM 727 C CA . GLN A 1 88 ? -17.043 -3.324 -3.868 1.00 96.00 88 GLN A CA 1
ATOM 728 C C . GLN A 1 88 ? -15.769 -2.680 -4.446 1.00 96.00 88 GLN A C 1
ATOM 730 O O . GLN A 1 88 ? -15.649 -2.459 -5.659 1.00 96.00 88 GLN A O 1
ATOM 735 N N . ARG A 1 89 ? -14.774 -2.427 -3.595 1.00 97.69 89 ARG A N 1
ATOM 736 C CA . ARG A 1 89 ? -13.544 -1.701 -3.947 1.00 97.69 89 ARG A CA 1
ATOM 737 C C . ARG A 1 89 ? -12.292 -2.436 -3.485 1.00 97.69 89 ARG A C 1
ATOM 739 O O . ARG A 1 89 ? -12.333 -3.295 -2.610 1.00 97.69 89 ARG A O 1
ATOM 746 N N . MET A 1 90 ? -11.158 -2.079 -4.069 1.00 98.75 90 MET A N 1
ATOM 747 C CA . MET A 1 90 ? -9.851 -2.451 -3.534 1.00 98.75 90 MET A CA 1
ATOM 748 C C . MET A 1 90 ? -9.333 -1.322 -2.651 1.00 98.75 90 MET A C 1
ATOM 750 O O . MET A 1 90 ? -9.565 -0.146 -2.937 1.00 98.75 90 MET A O 1
ATOM 754 N N . VAL A 1 91 ? -8.604 -1.685 -1.602 1.00 98.88 91 VAL A N 1
ATOM 755 C CA . VAL A 1 91 ? -8.007 -0.740 -0.657 1.00 98.88 91 VAL A CA 1
ATOM 756 C C . VAL A 1 91 ? -6.529 -1.061 -0.530 1.00 98.88 91 VAL A C 1
ATOM 758 O O . VAL A 1 91 ? -6.179 -2.202 -0.241 1.00 98.88 91 VAL A O 1
ATOM 761 N N . ALA A 1 92 ? -5.673 -0.076 -0.780 1.00 98.94 92 ALA A N 1
ATOM 762 C CA . ALA A 1 92 ? -4.227 -0.184 -0.664 1.00 98.94 92 ALA A CA 1
ATOM 763 C C . ALA A 1 92 ? -3.758 0.628 0.535 1.00 98.94 92 ALA A C 1
ATOM 765 O O . ALA A 1 92 ? -4.064 1.813 0.641 1.00 98.94 92 ALA A O 1
ATOM 766 N N . PHE A 1 93 ? -2.982 -0.015 1.395 1.00 98.94 93 PHE A N 1
ATOM 767 C CA . PHE A 1 93 ? -2.285 0.583 2.519 1.00 98.94 93 PHE A CA 1
ATOM 768 C C . PHE A 1 93 ? -0.807 0.637 2.193 1.00 98.94 93 PHE A C 1
ATOM 770 O O . PHE A 1 93 ? -0.239 -0.360 1.748 1.00 98.94 93 PHE A O 1
ATOM 777 N N . PHE A 1 94 ? -0.183 1.779 2.426 1.00 98.88 94 PHE A N 1
ATOM 778 C CA . PHE A 1 94 ? 1.218 1.998 2.099 1.00 98.88 94 PHE A CA 1
ATOM 779 C C . PHE A 1 94 ? 1.865 2.898 3.141 1.00 98.88 94 PHE A C 1
ATOM 781 O O . PHE A 1 94 ? 1.195 3.710 3.779 1.00 98.88 94 PHE A O 1
ATOM 788 N N . THR A 1 95 ? 3.177 2.780 3.289 1.00 98.88 95 THR A N 1
ATOM 789 C CA . THR A 1 95 ? 3.940 3.719 4.105 1.00 98.88 95 THR A CA 1
ATOM 790 C C . THR A 1 95 ? 4.328 4.940 3.275 1.00 98.88 95 THR A C 1
ATOM 792 O O . THR A 1 95 ? 4.903 4.822 2.196 1.00 98.88 95 THR A O 1
ATOM 795 N N . TYR A 1 96 ? 4.036 6.132 3.778 1.00 98.75 96 TYR A N 1
ATOM 796 C CA . TYR A 1 96 ? 4.684 7.359 3.348 1.00 98.75 96 TYR A CA 1
ATOM 797 C C . TYR A 1 96 ? 6.077 7.443 3.965 1.00 98.75 96 TYR A C 1
ATOM 799 O O . TYR A 1 96 ? 6.220 7.383 5.182 1.00 98.75 96 TYR A O 1
ATOM 807 N N . SER A 1 97 ? 7.092 7.650 3.130 1.00 98.19 97 SER A N 1
ATOM 808 C CA . SER A 1 97 ? 8.372 8.209 3.572 1.00 98.19 97 SER A CA 1
ATOM 809 C C . SER A 1 97 ? 8.316 9.717 3.372 1.00 98.19 97 SER A C 1
ATOM 811 O O . SER A 1 97 ? 8.389 10.199 2.235 1.00 98.19 97 SER A O 1
ATOM 813 N N . GLU A 1 98 ? 8.076 10.450 4.462 1.00 98.12 98 GLU A N 1
ATOM 814 C CA . GLU A 1 98 ? 7.728 11.869 4.406 1.00 98.12 98 GLU A CA 1
ATOM 815 C C . GLU A 1 98 ? 8.884 12.720 3.867 1.00 98.12 98 GLU A C 1
ATOM 817 O O . GLU A 1 98 ? 10.032 12.611 4.306 1.00 98.12 98 GLU A O 1
ATOM 822 N N . HIS A 1 99 ? 8.588 13.620 2.927 1.00 97.38 99 HIS A N 1
ATOM 823 C CA .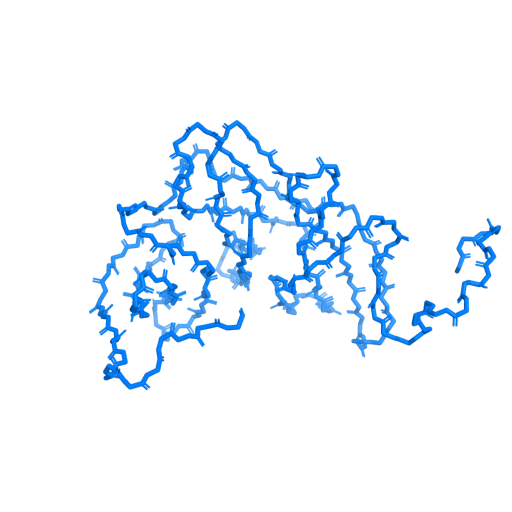 HIS A 1 99 ? 9.610 14.456 2.297 1.00 97.38 99 HIS A CA 1
ATOM 824 C C . HIS A 1 99 ? 10.247 15.446 3.275 1.00 97.38 99 HIS A C 1
ATOM 826 O O . HIS A 1 99 ? 11.472 15.603 3.255 1.00 97.38 99 HIS A O 1
ATOM 832 N N . GLU A 1 100 ? 9.435 16.088 4.116 1.00 96.56 100 GLU A N 1
ATOM 833 C CA . GLU A 1 100 ? 9.873 17.154 5.023 1.00 96.56 100 GLU A CA 1
ATOM 834 C C . GLU A 1 100 ? 10.439 16.597 6.329 1.00 96.56 100 GLU A C 1
ATOM 836 O O . GLU A 1 100 ? 11.577 16.888 6.690 1.00 96.56 100 GLU A O 1
ATOM 841 N N . THR A 1 101 ? 9.662 15.767 7.027 1.00 96.00 101 THR A N 1
ATOM 842 C CA . THR A 1 101 ? 10.011 15.306 8.379 1.00 96.00 101 THR A CA 1
ATOM 843 C C . THR A 1 101 ? 10.919 14.079 8.385 1.00 96.00 101 THR A C 1
ATOM 845 O O . THR A 1 101 ? 11.479 13.746 9.425 1.00 96.00 101 THR A O 1
ATOM 848 N N . LYS A 1 102 ? 11.031 13.383 7.243 1.00 95.12 102 LYS A N 1
ATOM 849 C CA . LYS A 1 102 ? 11.678 12.066 7.101 1.00 95.12 102 LYS A CA 1
ATOM 850 C C . LYS A 1 102 ? 11.053 10.952 7.949 1.00 95.12 102 LYS A C 1
ATOM 852 O O . LYS A 1 102 ? 11.607 9.857 8.009 1.00 95.12 102 LYS A O 1
ATOM 857 N N . ARG A 1 103 ? 9.897 11.198 8.576 1.00 96.94 103 ARG A N 1
ATOM 858 C CA . ARG A 1 103 ? 9.152 10.184 9.330 1.00 96.94 103 ARG A CA 1
ATOM 859 C C . ARG A 1 103 ? 8.449 9.205 8.398 1.00 96.94 103 ARG A C 1
ATOM 861 O O . ARG A 1 103 ? 8.243 9.478 7.214 1.00 96.94 103 ARG A O 1
ATOM 868 N N . GLN A 1 104 ? 8.066 8.073 8.974 1.00 98.56 104 GLN A N 1
ATOM 869 C CA . GLN A 1 104 ? 7.234 7.072 8.325 1.00 98.56 104 GLN A CA 1
ATOM 870 C C . GLN A 1 104 ? 5.805 7.197 8.869 1.00 98.56 104 GLN A C 1
ATOM 872 O O . GLN A 1 104 ? 5.600 7.254 10.081 1.00 98.56 104 GLN A O 1
ATOM 877 N N . SER A 1 105 ? 4.817 7.289 7.984 1.00 98.62 105 SER A N 1
ATOM 878 C CA . SER A 1 105 ? 3.391 7.358 8.335 1.00 98.62 105 SER A CA 1
ATOM 879 C C . SER A 1 105 ? 2.568 6.490 7.389 1.00 98.62 105 SER A C 1
ATOM 881 O O . SER A 1 105 ? 3.040 6.136 6.315 1.00 98.62 105 SER A O 1
ATOM 883 N N . GLN A 1 106 ? 1.354 6.082 7.769 1.00 98.81 106 GLN A N 1
ATOM 884 C CA . GLN A 1 106 ? 0.563 5.154 6.952 1.00 98.81 106 GLN A CA 1
ATOM 885 C C . GLN A 1 106 ? -0.499 5.904 6.160 1.00 98.81 106 GLN A C 1
ATOM 887 O O . GLN A 1 106 ? -1.268 6.693 6.712 1.00 98.81 106 GLN A O 1
ATOM 892 N N . GLY A 1 107 ? -0.541 5.646 4.858 1.00 98.81 107 GLY A N 1
ATOM 893 C CA . GLY A 1 107 ? -1.537 6.159 3.934 1.00 98.81 107 GLY A CA 1
ATOM 894 C C . GLY A 1 107 ? -2.457 5.061 3.415 1.00 98.81 107 GLY A C 1
ATOM 895 O O . GLY A 1 107 ? -2.128 3.872 3.442 1.00 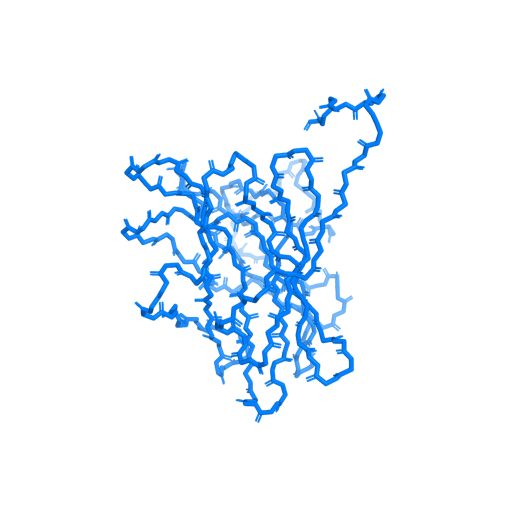98.81 107 GLY A O 1
ATOM 896 N N . VAL A 1 108 ? -3.611 5.484 2.907 1.00 98.94 108 VAL A N 1
ATOM 897 C CA . VAL A 1 108 ? -4.568 4.614 2.224 1.00 98.94 108 VAL A CA 1
ATOM 898 C C . VAL A 1 108 ? -5.015 5.206 0.888 1.00 98.94 108 VAL A C 1
ATOM 900 O O . VAL A 1 108 ? -5.125 6.427 0.723 1.00 98.94 108 VAL A O 1
ATOM 903 N N . ALA A 1 109 ? -5.258 4.333 -0.084 1.00 98.88 109 ALA A N 1
ATOM 904 C CA . ALA A 1 109 ? -5.862 4.660 -1.367 1.00 98.88 109 ALA A CA 1
ATOM 905 C C . ALA A 1 109 ? -6.933 3.633 -1.747 1.00 98.88 109 ALA A C 1
ATOM 907 O O . ALA A 1 109 ? -6.866 2.467 -1.356 1.00 98.88 109 ALA A O 1
ATOM 908 N N . PHE A 1 110 ? -7.901 4.068 -2.547 1.00 98.81 110 PHE A N 1
ATOM 909 C CA . PHE A 1 110 ? -9.054 3.281 -2.967 1.00 98.81 110 PHE A CA 1
ATOM 910 C C . PHE A 1 110 ? -9.075 3.104 -4.476 1.00 98.81 110 PHE A C 1
ATOM 912 O O . PHE A 1 110 ? -8.756 4.029 -5.218 1.00 98.81 110 PHE A O 1
ATOM 919 N N . SER A 1 111 ? -9.497 1.931 -4.931 1.00 98.75 111 SER A N 1
ATOM 920 C CA . SER A 1 111 ? -9.749 1.675 -6.343 1.00 98.75 111 SER A CA 1
ATOM 921 C C . SER A 1 111 ? -11.123 1.053 -6.545 1.00 98.75 111 SER A C 1
ATOM 923 O O . SER A 1 1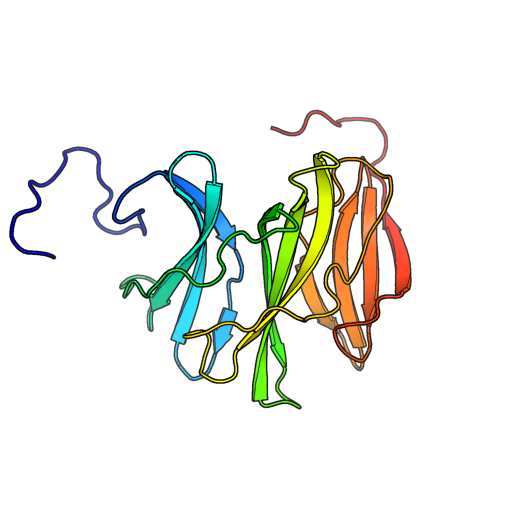11 ? -11.429 -0.015 -6.008 1.00 98.75 111 SER A O 1
ATOM 925 N N . TYR A 1 112 ? -11.934 1.705 -7.374 1.00 98.38 112 TYR A N 1
ATOM 926 C CA . TYR A 1 112 ? -13.291 1.278 -7.724 1.00 98.38 112 TYR A CA 1
ATOM 927 C C . TYR A 1 112 ? -13.354 0.565 -9.083 1.00 98.38 112 TYR A C 1
ATOM 929 O O . TYR A 1 112 ? -14.407 0.090 -9.501 1.00 98.38 112 TYR A O 1
ATOM 937 N N . ASP A 1 113 ? -12.221 0.444 -9.778 1.00 98.00 113 ASP A N 1
ATOM 938 C CA . ASP A 1 113 ? -12.141 -0.039 -11.159 1.00 98.00 113 ASP A CA 1
ATOM 939 C C . ASP A 1 113 ? -11.257 -1.286 -11.315 1.00 98.00 113 ASP A C 1
ATOM 941 O O . ASP A 1 113 ? -10.729 -1.558 -12.393 1.00 98.00 113 ASP A O 1
ATOM 945 N N . LYS A 1 114 ? -11.154 -2.100 -10.253 1.00 96.88 114 LYS A N 1
ATOM 946 C CA . LYS A 1 114 ? -10.281 -3.289 -10.176 1.00 96.88 114 LYS A CA 1
ATOM 947 C C . LYS A 1 114 ? -8.803 -2.914 -10.271 1.00 96.88 114 LYS A C 1
ATOM 949 O O . LYS A 1 114 ? -8.063 -3.451 -11.097 1.00 96.88 114 LYS A O 1
ATOM 954 N N . GLY A 1 115 ? -8.377 -1.964 -9.451 1.00 97.94 115 GLY A N 1
ATOM 955 C CA . GLY A 1 115 ? -6.976 -1.604 -9.272 1.00 97.94 115 GLY A CA 1
ATOM 956 C C . GLY A 1 115 ? -6.364 -0.900 -10.476 1.00 97.94 115 GLY A C 1
ATOM 957 O O . GLY A 1 115 ? -5.143 -0.907 -10.577 1.00 97.94 115 GLY A O 1
ATOM 958 N N . ARG A 1 116 ? -7.163 -0.370 -11.416 1.00 98.12 116 ARG A N 1
ATOM 959 C CA . ARG A 1 116 ? -6.643 0.308 -12.617 1.00 98.12 116 ARG A CA 1
ATOM 960 C C . ARG A 1 116 ? -6.288 1.755 -12.316 1.00 98.12 116 ARG A C 1
ATOM 962 O O . ARG A 1 116 ? -5.284 2.241 -12.828 1.00 98.12 116 ARG A O 1
ATOM 969 N N . THR A 1 117 ? -7.080 2.408 -11.478 1.00 98.56 117 THR A N 1
ATOM 970 C CA . THR A 1 117 ? -6.821 3.743 -10.943 1.00 98.56 117 THR A CA 1
ATOM 971 C C . THR A 1 117 ? -6.992 3.750 -9.428 1.00 98.56 117 THR A C 1
ATOM 973 O O . THR A 1 117 ? -7.699 2.907 -8.869 1.00 98.56 117 THR A O 1
ATOM 976 N N . TRP A 1 118 ? -6.290 4.670 -8.765 1.00 98.75 118 TRP A N 1
ATOM 977 C CA . TRP A 1 118 ? -6.245 4.773 -7.310 1.00 98.75 118 TRP A CA 1
ATOM 978 C C . TRP A 1 118 ? -6.456 6.215 -6.861 1.00 98.75 118 TRP A C 1
ATOM 980 O O . TRP A 1 118 ? -5.750 7.126 -7.295 1.00 98.75 118 TRP A O 1
ATOM 990 N N . GLU A 1 119 ? -7.396 6.400 -5.944 1.00 98.62 119 GLU A N 1
ATOM 991 C CA . GLU A 1 119 ? -7.692 7.667 -5.289 1.00 98.62 119 GLU A CA 1
ATOM 992 C C . GLU A 1 119 ? -7.140 7.626 -3.866 1.00 98.62 119 GLU A C 1
ATOM 994 O O . GLU A 1 119 ? -7.587 6.835 -3.033 1.00 98.62 119 GLU A O 1
ATOM 999 N N . LYS A 1 120 ? -6.143 8.464 -3.571 1.00 98.81 120 LYS A N 1
ATOM 1000 C CA . LYS A 1 120 ? -5.626 8.586 -2.204 1.00 98.81 120 LYS A CA 1
ATOM 1001 C C . LYS A 1 120 ? -6.655 9.268 -1.315 1.00 98.81 120 LYS A C 1
ATOM 1003 O O . LYS A 1 120 ? -7.255 10.265 -1.715 1.00 98.81 120 LYS A O 1
ATOM 1008 N N . TYR A 1 121 ? -6.807 8.771 -0.092 1.00 98.69 121 TYR A N 1
ATOM 1009 C CA . TYR A 1 121 ? -7.672 9.406 0.891 1.00 98.69 121 TYR A CA 1
ATOM 1010 C C . TYR A 1 121 ? -7.180 10.820 1.216 1.00 98.69 121 TYR A C 1
ATOM 1012 O O . TYR A 1 121 ? -6.015 11.023 1.558 1.00 98.69 121 TYR A O 1
ATOM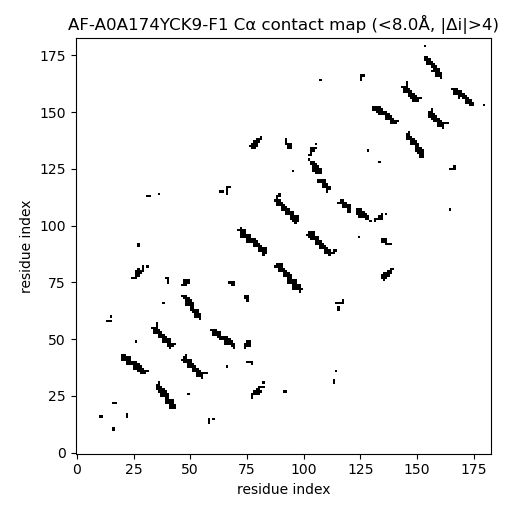 1020 N N . SER A 1 122 ? -8.071 11.808 1.130 1.00 98.19 122 SER A N 1
ATOM 1021 C CA . SER A 1 122 ? -7.729 13.214 1.379 1.00 98.19 122 SER A CA 1
ATOM 1022 C C . SER A 1 122 ? -7.301 13.484 2.822 1.00 98.19 122 SER A C 1
ATOM 1024 O O . SER A 1 122 ? -6.609 14.466 3.069 1.00 98.19 122 SER A O 1
ATOM 1026 N N . GLY A 1 123 ? -7.709 12.623 3.761 1.00 98.38 123 GLY A N 1
ATOM 1027 C CA . GLY A 1 123 ? -7.313 12.680 5.167 1.00 98.38 123 GLY A CA 1
ATOM 1028 C C . GLY A 1 123 ? -6.015 11.937 5.488 1.00 98.38 123 GLY A C 1
ATOM 1029 O O . GLY A 1 123 ? -5.744 11.713 6.660 1.00 98.38 123 GLY A O 1
ATOM 1030 N N . ASN A 1 124 ? -5.234 11.515 4.487 1.00 98.69 124 ASN A N 1
ATOM 1031 C CA . ASN A 1 124 ? -3.921 10.922 4.731 1.00 98.69 124 ASN A CA 1
ATOM 1032 C C . ASN A 1 124 ? -2.964 11.909 5.440 1.00 98.69 124 ASN A C 1
ATOM 1034 O O . ASN A 1 124 ? -2.989 13.104 5.127 1.00 98.69 124 ASN A O 1
ATOM 1038 N N . PRO A 1 125 ? -2.059 11.410 6.308 1.00 98.56 125 PRO A N 1
ATOM 1039 C CA . PRO A 1 125 ? -1.904 10.007 6.717 1.00 98.56 125 PRO A CA 1
ATOM 1040 C C . PRO A 1 125 ? -2.990 9.549 7.709 1.00 98.56 125 PRO A C 1
ATOM 1042 O O . PRO A 1 125 ? -3.422 10.313 8.565 1.00 98.56 125 PRO A O 1
ATOM 1045 N N . ILE A 1 126 ? -3.400 8.280 7.620 1.00 98.62 126 ILE A N 1
ATOM 1046 C CA . ILE A 1 126 ? -4.412 7.668 8.504 1.00 98.62 126 ILE A CA 1
ATOM 1047 C C . ILE A 1 126 ? -3.839 7.163 9.832 1.00 98.62 126 ILE A C 1
ATOM 1049 O O . ILE A 1 126 ? -4.586 6.907 10.773 1.00 98.62 126 ILE A O 1
ATOM 1053 N N . LEU A 1 127 ? -2.518 7.000 9.917 1.00 98.50 127 LEU A N 1
ATOM 1054 C CA . LEU A 1 127 ? -1.846 6.563 11.133 1.00 98.50 127 LEU A CA 1
ATOM 1055 C C . LEU A 1 127 ? -0.434 7.153 11.194 1.00 98.50 127 LEU A C 1
ATOM 1057 O O . LEU A 1 127 ? 0.331 7.057 10.233 1.00 98.50 127 LEU A O 1
ATOM 1061 N N . THR A 1 128 ? -0.085 7.760 12.326 1.00 97.69 128 THR A N 1
ATOM 1062 C CA . THR A 1 128 ? 1.232 8.363 12.578 1.00 97.69 128 THR A CA 1
ATOM 1063 C C . THR A 1 128 ? 1.765 7.912 13.933 1.00 97.69 128 THR A C 1
ATOM 1065 O O . THR A 1 128 ? 0.987 7.618 14.838 1.00 97.69 128 THR A O 1
ATOM 1068 N N . ASP A 1 129 ? 3.087 7.855 14.066 1.00 95.50 129 ASP A N 1
ATOM 1069 C CA . ASP A 1 129 ? 3.779 7.556 15.319 1.00 95.50 129 ASP A CA 1
ATOM 1070 C C . ASP A 1 129 ? 5.165 8.228 15.305 1.00 95.50 129 ASP A C 1
ATOM 1072 O O . ASP A 1 129 ? 5.654 8.642 14.251 1.00 95.50 129 ASP A O 1
ATOM 1076 N N . SER A 1 130 ? 5.787 8.390 16.472 1.00 93.75 130 SER A N 1
ATOM 1077 C CA . SER A 1 130 ? 7.148 8.929 16.600 1.00 93.75 130 SER A CA 1
ATOM 1078 C C . SER A 1 130 ? 8.235 7.856 16.523 1.00 93.75 130 SER A C 1
ATOM 1080 O O . SER A 1 130 ? 9.414 8.200 16.489 1.00 93.75 130 SER A O 1
ATOM 1082 N N . ARG A 1 131 ? 7.862 6.573 16.557 1.00 92.81 131 ARG A N 1
ATOM 1083 C CA . ARG A 1 131 ? 8.783 5.442 16.423 1.00 92.81 131 ARG A CA 1
ATOM 1084 C C . ARG A 1 131 ? 9.499 5.463 15.073 1.00 92.81 131 ARG A C 1
ATOM 1086 O O . ARG A 1 131 ? 8.912 5.772 14.038 1.00 92.81 131 ARG A O 1
ATOM 1093 N N . GLU A 1 132 ? 10.765 5.066 15.098 1.00 91.62 132 GLU A N 1
ATOM 1094 C CA . GLU A 1 132 ? 11.472 4.655 13.889 1.00 91.62 132 GLU A CA 1
ATOM 1095 C C . GLU A 1 132 ? 10.871 3.355 13.350 1.00 91.62 132 GLU A C 1
ATOM 1097 O O . GLU A 1 132 ? 10.108 2.670 14.031 1.00 91.62 132 GLU A O 1
ATOM 1102 N N . ASP A 1 133 ? 11.195 3.022 12.107 1.00 94.00 133 ASP A N 1
ATOM 1103 C CA . ASP A 1 133 ? 10.738 1.798 11.451 1.00 94.00 133 ASP A CA 1
ATOM 1104 C C . ASP A 1 133 ? 9.219 1.549 11.481 1.00 94.00 133 ASP A C 1
ATOM 1106 O O . ASP A 1 133 ? 8.765 0.407 11.420 1.00 94.00 133 ASP A O 1
ATOM 1110 N N . PHE A 1 134 ? 8.432 2.626 11.551 1.00 97.81 134 PHE A N 1
ATOM 1111 C CA . PHE A 1 134 ? 6.975 2.611 11.547 1.00 97.81 134 PHE A CA 1
ATOM 1112 C C . PHE A 1 134 ? 6.418 2.409 10.130 1.00 97.81 134 PHE A C 1
ATOM 1114 O O . PHE A 1 134 ? 6.011 3.366 9.468 1.00 97.81 134 PHE A O 1
ATOM 1121 N N . ARG A 1 135 ? 6.430 1.172 9.624 1.00 98.25 135 ARG A N 1
ATOM 1122 C CA . ARG A 1 135 ? 6.165 0.892 8.202 1.00 98.25 135 ARG A CA 1
ATOM 1123 C C . ARG A 1 135 ? 5.595 -0.494 7.901 1.00 98.25 135 ARG A C 1
ATOM 1125 O O . ARG A 1 135 ? 5.468 -1.346 8.778 1.00 98.25 135 ARG A O 1
ATOM 1132 N N . ASP A 1 136 ? 5.313 -0.695 6.617 1.00 98.38 136 ASP A N 1
ATOM 1133 C CA . ASP A 1 136 ? 4.943 -1.952 5.964 1.00 98.38 136 ASP A CA 1
ATOM 1134 C C . ASP A 1 136 ? 3.588 -2.517 6.435 1.00 98.38 136 ASP A C 1
ATOM 1136 O O . ASP A 1 136 ? 3.508 -3.655 6.904 1.00 98.38 136 ASP A O 1
ATOM 1140 N N . PRO A 1 137 ? 2.484 -1.747 6.306 1.00 98.62 137 PRO A N 1
ATOM 1141 C CA . PRO A 1 137 ? 1.175 -2.143 6.811 1.00 98.62 137 PRO A CA 1
ATOM 1142 C C . PRO A 1 137 ? 0.654 -3.388 6.092 1.00 98.62 137 PRO A C 1
ATOM 1144 O O . PRO A 1 137 ? 0.334 -3.354 4.897 1.00 98.62 137 PRO A O 1
ATOM 1147 N N . LYS A 1 138 ? 0.483 -4.483 6.837 1.00 98.62 138 LYS A N 1
ATOM 1148 C CA . LYS A 1 138 ? -0.207 -5.698 6.398 1.00 98.62 138 LYS A CA 1
ATOM 1149 C C . LYS A 1 138 ? -1.629 -5.724 6.944 1.00 98.62 138 LYS A C 1
ATOM 1151 O O . LYS A 1 138 ? -1.834 -5.978 8.125 1.00 98.62 138 LYS A O 1
ATOM 1156 N N . VAL A 1 139 ? -2.611 -5.535 6.067 1.00 98.75 139 VAL A N 1
ATOM 1157 C CA . VAL A 1 139 ? -4.034 -5.547 6.421 1.00 98.75 139 VAL A CA 1
ATOM 1158 C C . VAL A 1 139 ? -4.707 -6.844 5.979 1.00 98.75 139 VAL A C 1
ATOM 1160 O O . VAL A 1 139 ? -4.402 -7.390 4.914 1.00 98.75 139 VAL A O 1
ATOM 1163 N N . PHE A 1 140 ? -5.610 -7.356 6.814 1.00 98.31 140 PHE A N 1
ATOM 1164 C CA . PHE A 1 140 ? -6.481 -8.488 6.506 1.00 98.31 140 PHE A CA 1
ATOM 1165 C C . PHE A 1 140 ? -7.781 -8.430 7.317 1.00 98.31 140 PHE A C 1
ATOM 1167 O O . PHE A 1 140 ? -7.875 -7.754 8.343 1.00 98.31 140 PHE A O 1
ATOM 1174 N N . ARG A 1 141 ? -8.802 -9.141 6.836 1.00 96.81 141 ARG A N 1
ATOM 1175 C CA . ARG A 1 141 ? -10.077 -9.323 7.535 1.00 96.81 141 ARG A CA 1
ATOM 1176 C C . ARG A 1 141 ? -9.921 -10.418 8.590 1.00 96.81 141 ARG A C 1
ATOM 1178 O O . ARG A 1 141 ? -9.419 -11.495 8.272 1.00 96.81 141 ARG A O 1
ATOM 1185 N N . TYR A 1 142 ? -10.378 -10.165 9.810 1.00 96.50 142 TYR A N 1
ATOM 1186 C CA . TYR A 1 142 ? -10.462 -11.168 10.868 1.00 96.50 142 TYR A CA 1
ATOM 1187 C C . TYR A 1 142 ? -11.817 -11.033 11.562 1.00 96.50 142 TYR A C 1
ATOM 1189 O O . TYR A 1 142 ? -12.081 -10.008 12.193 1.00 96.50 142 TYR A O 1
ATOM 1197 N N . GLU A 1 143 ? -12.672 -12.049 11.423 1.00 93.31 143 GLU A N 1
ATOM 1198 C CA . GLU A 1 143 ? -14.065 -12.008 11.893 1.00 93.31 143 GLU A CA 1
ATOM 1199 C C . GLU A 1 143 ? -14.774 -10.724 11.412 1.00 93.31 143 GLU A C 1
ATOM 1201 O O . GLU A 1 143 ? -14.700 -10.380 10.232 1.00 93.31 143 GLU A O 1
ATOM 1206 N N . GLU A 1 144 ? -15.412 -9.992 12.331 1.00 92.75 144 GLU A N 1
ATOM 1207 C CA . GLU A 1 144 ? -16.144 -8.758 12.060 1.00 92.75 144 GLU A CA 1
ATOM 1208 C C . GLU A 1 144 ? -15.290 -7.484 12.114 1.00 92.75 144 GLU A C 1
ATOM 1210 O O . GLU A 1 144 ? -15.815 -6.382 11.949 1.00 92.75 144 GLU A O 1
ATOM 1215 N N . LYS A 1 145 ? -13.956 -7.594 12.178 1.00 96.00 145 LYS A N 1
ATOM 1216 C CA . LYS A 1 145 ? -13.040 -6.440 12.089 1.00 96.00 145 LYS A CA 1
ATOM 1217 C C . LYS A 1 145 ? -11.961 -6.555 11.007 1.00 96.00 145 LYS A C 1
ATOM 1219 O O . LYS A 1 145 ? -11.770 -7.596 10.375 1.00 96.00 145 LYS A O 1
ATOM 1224 N N . TRP A 1 146 ? -11.282 -5.445 10.759 1.00 98.50 146 TRP A N 1
ATOM 1225 C CA . TRP A 1 146 ? -10.034 -5.388 10.008 1.00 98.50 146 TRP A CA 1
ATOM 1226 C C . TRP A 1 146 ? -8.873 -5.346 10.984 1.00 98.50 146 TRP A C 1
ATOM 1228 O O . TRP A 1 146 ? -8.962 -4.683 12.015 1.00 98.50 146 TRP A O 1
ATOM 1238 N N . VAL A 1 147 ? -7.789 -6.038 10.654 1.00 98.69 147 VAL A N 1
ATOM 1239 C CA . VAL A 1 147 ? -6.557 -6.051 11.440 1.00 98.69 147 VAL A CA 1
ATOM 1240 C C . VAL A 1 147 ? -5.421 -5.545 10.568 1.00 98.69 147 VAL A C 1
ATOM 1242 O O . VAL A 1 147 ? -5.285 -5.973 9.422 1.00 98.69 147 VAL A O 1
ATOM 1245 N N . MET A 1 148 ? -4.611 -4.645 11.118 1.00 98.81 148 MET A N 1
ATOM 1246 C CA . MET A 1 148 ? -3.352 -4.194 10.536 1.00 98.81 148 MET A CA 1
ATOM 1247 C C . MET A 1 148 ? -2.206 -4.673 11.420 1.00 98.81 148 MET A C 1
ATOM 1249 O O . MET A 1 148 ? -2.210 -4.438 12.626 1.00 98.81 148 MET A O 1
ATOM 1253 N N . ILE A 1 149 ? -1.225 -5.322 10.803 1.00 98.44 149 ILE A N 1
ATOM 1254 C CA . ILE A 1 149 ? 0.079 -5.611 11.391 1.00 98.44 149 ILE A CA 1
ATOM 1255 C C . ILE A 1 149 ? 1.071 -4.608 10.809 1.00 98.44 149 ILE A C 1
ATOM 1257 O O . ILE A 1 149 ? 1.079 -4.391 9.596 1.00 98.44 149 ILE A O 1
ATOM 1261 N N . LEU A 1 150 ? 1.881 -3.996 11.663 1.00 97.94 150 LEU A N 1
ATOM 1262 C CA . LEU A 1 150 ? 2.817 -2.946 11.281 1.00 97.94 150 LEU A CA 1
ATOM 1263 C C . LEU A 1 150 ? 4.147 -3.131 12.017 1.00 97.94 150 LEU A C 1
ATOM 1265 O O . LEU A 1 150 ? 4.149 -3.458 13.204 1.00 97.94 150 LEU A O 1
ATOM 1269 N N . SER A 1 151 ? 5.267 -2.907 11.338 1.00 96.88 151 SER A N 1
ATOM 1270 C CA . SER A 1 151 ? 6.569 -2.796 12.004 1.00 96.88 151 SER A CA 1
ATOM 1271 C C . SER A 1 151 ? 6.655 -1.455 12.736 1.00 96.88 151 SER A C 1
ATOM 1273 O O . SER A 1 151 ? 6.096 -0.463 12.273 1.00 96.88 151 SER A O 1
ATOM 1275 N N . GLY A 1 152 ? 7.326 -1.406 13.884 1.00 95.44 152 GLY A N 1
ATOM 1276 C CA . GLY A 1 152 ? 7.586 -0.156 14.597 1.00 95.44 152 GLY A CA 1
ATOM 1277 C C . GLY A 1 152 ? 8.697 -0.322 15.623 1.00 95.44 152 GLY A C 1
ATOM 1278 O O . GLY A 1 152 ? 8.488 -0.933 16.673 1.00 95.44 152 GLY A O 1
ATOM 1279 N N . GLY A 1 153 ? 9.866 0.241 15.332 1.00 91.94 153 GLY A N 1
ATOM 1280 C CA . GLY A 1 153 ? 11.103 -0.006 16.064 1.00 91.94 153 GLY A CA 1
ATOM 1281 C C . GLY A 1 153 ? 11.414 -1.501 16.116 1.00 91.94 153 GLY A C 1
ATOM 1282 O O . GLY A 1 153 ? 11.389 -2.196 15.105 1.00 91.94 153 GLY A O 1
ATOM 1283 N N . ASP A 1 154 ? 11.632 -2.021 17.321 1.00 90.75 154 ASP A N 1
ATOM 1284 C CA . ASP A 1 154 ? 11.866 -3.448 17.572 1.00 90.75 154 ASP A CA 1
ATOM 1285 C C . ASP A 1 154 ? 10.586 -4.254 17.861 1.00 90.75 154 ASP A C 1
ATOM 1287 O O . ASP A 1 154 ? 10.639 -5.370 18.388 1.00 90.75 154 ASP A O 1
ATOM 1291 N N . CYS A 1 155 ? 9.425 -3.687 17.525 1.00 93.69 155 CYS A N 1
ATOM 1292 C CA . CYS A 1 155 ? 8.122 -4.273 17.789 1.00 93.69 155 CYS A CA 1
ATOM 1293 C C . CYS A 1 155 ? 7.337 -4.546 16.501 1.00 93.69 155 CYS A C 1
ATOM 1295 O O . CYS A 1 155 ? 7.422 -3.822 15.509 1.00 93.69 155 CYS A O 1
ATOM 1297 N N . VAL A 1 156 ? 6.474 -5.553 16.580 1.00 96.62 156 VAL A N 1
ATOM 1298 C CA . VAL A 1 156 ? 5.329 -5.742 15.692 1.00 96.62 156 VAL A CA 1
ATOM 1299 C C . VAL A 1 156 ? 4.098 -5.191 16.398 1.00 96.62 156 VAL A C 1
ATOM 1301 O O . VAL A 1 156 ? 3.812 -5.543 17.542 1.00 96.62 156 VAL A O 1
ATOM 1304 N N . LEU A 1 157 ? 3.366 -4.313 15.731 1.00 97.75 157 LEU A N 1
ATOM 1305 C CA . LEU A 1 157 ? 2.202 -3.614 16.259 1.00 97.75 157 LEU A CA 1
ATOM 1306 C C . LEU A 1 157 ? 0.940 -4.159 15.609 1.00 97.75 157 LEU A C 1
ATOM 1308 O O . LEU A 1 157 ? 0.918 -4.390 14.400 1.00 97.75 157 LEU A O 1
ATOM 1312 N N . LEU A 1 158 ? -0.108 -4.355 16.406 1.00 98.25 158 LEU A N 1
ATOM 1313 C CA . LEU A 1 158 ? -1.406 -4.796 15.919 1.00 98.25 158 LEU A CA 1
ATOM 1314 C C . LEU A 1 158 ? -2.428 -3.694 16.160 1.00 98.25 158 LEU A C 1
ATOM 1316 O O . LEU A 1 158 ? -2.584 -3.208 17.283 1.00 98.25 158 LEU A O 1
ATOM 1320 N N . TYR A 1 159 ? -3.155 -3.351 15.106 1.00 98.69 159 TYR A N 1
ATOM 1321 C CA . TYR A 1 159 ? -4.265 -2.414 15.139 1.00 98.69 159 TYR A CA 1
ATOM 1322 C C . TYR A 1 159 ? -5.532 -3.087 14.634 1.00 98.69 159 TYR A C 1
ATOM 1324 O O . TYR A 1 159 ? -5.473 -4.000 13.809 1.00 98.69 159 TYR A O 1
ATOM 1332 N N . GLU A 1 160 ? -6.681 -2.593 15.079 1.00 98.56 160 GLU A N 1
ATOM 1333 C CA . GLU A 1 160 ? -7.976 -2.953 14.517 1.00 98.56 160 GLU A CA 1
ATOM 1334 C C . GLU A 1 160 ? -8.731 -1.743 13.972 1.00 98.56 160 GLU A C 1
ATOM 1336 O O . GLU A 1 160 ? -8.556 -0.618 14.442 1.00 98.56 160 GLU A O 1
ATOM 1341 N N . SER A 1 161 ? -9.591 -1.991 12.987 1.00 98.62 161 SER A N 1
ATOM 1342 C CA . SER A 1 161 ? -10.480 -0.994 12.397 1.00 98.62 161 SER A CA 1
ATOM 1343 C C . SER A 1 161 ? -11.812 -1.619 11.994 1.00 98.62 161 SER A C 1
ATOM 1345 O O . SER A 1 161 ? -11.894 -2.812 11.689 1.00 98.62 161 SER A O 1
ATOM 1347 N N . LYS A 1 162 ? -12.863 -0.797 11.970 1.00 97.00 162 LYS A N 1
ATOM 1348 C CA . LYS A 1 162 ? -14.164 -1.152 11.386 1.00 97.00 162 LYS A CA 1
ATOM 1349 C C . LYS A 1 162 ? -14.358 -0.584 9.980 1.00 97.00 162 LYS A C 1
ATOM 1351 O O . LYS A 1 162 ? -15.157 -1.126 9.233 1.00 97.00 162 LYS A O 1
ATOM 1356 N N . ASP A 1 163 ? -13.6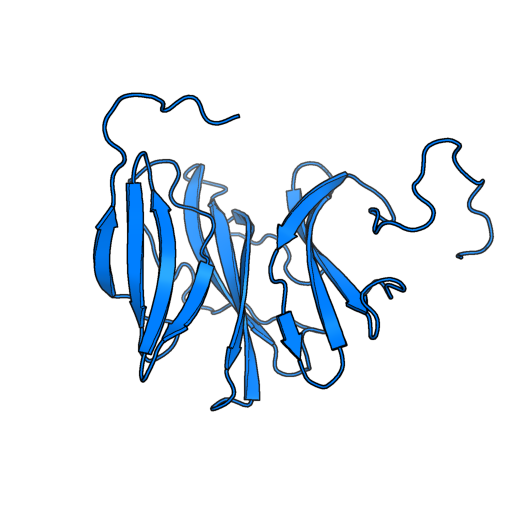33 0.472 9.619 1.00 96.94 163 ASP A N 1
ATOM 1357 C CA . ASP A 1 163 ? -13.903 1.283 8.425 1.00 96.94 163 ASP A CA 1
ATOM 1358 C C . ASP A 1 163 ? -12.683 1.492 7.517 1.00 96.94 163 ASP A C 1
ATOM 1360 O O . ASP A 1 163 ? -12.769 2.242 6.546 1.00 96.94 163 ASP A O 1
ATOM 1364 N N . LEU A 1 164 ? -11.557 0.830 7.823 1.00 98.31 164 LEU A N 1
ATOM 1365 C CA . LEU A 1 164 ? -10.282 0.907 7.096 1.00 98.31 164 LEU A CA 1
ATOM 1366 C C . LEU A 1 164 ? -9.584 2.280 7.172 1.00 98.31 164 LEU A C 1
ATOM 1368 O O . LEU A 1 164 ? -8.485 2.428 6.635 1.00 98.31 164 LEU A O 1
ATOM 1372 N N . ILE A 1 165 ? -10.171 3.257 7.869 1.00 98.38 165 ILE A N 1
ATOM 1373 C CA . ILE A 1 165 ? -9.652 4.621 8.020 1.00 98.38 165 ILE A CA 1
ATOM 1374 C C . ILE A 1 165 ? -9.166 4.863 9.446 1.00 98.38 165 ILE A C 1
ATOM 1376 O O . ILE A 1 165 ? -8.048 5.333 9.638 1.00 98.38 165 ILE A O 1
ATOM 1380 N N . HIS A 1 166 ? -9.985 4.536 10.444 1.00 98.44 166 HIS A N 1
ATOM 1381 C CA . HIS A 1 166 ? -9.686 4.776 11.850 1.00 98.44 166 HIS A CA 1
ATOM 1382 C C . HIS A 1 166 ? -9.158 3.497 12.492 1.00 98.44 166 HIS A C 1
ATOM 1384 O O . HIS A 1 166 ? -9.824 2.458 12.464 1.00 98.44 166 HIS A O 1
ATOM 1390 N N . TRP A 1 167 ? -7.962 3.576 13.074 1.00 98.62 167 TRP A N 1
ATOM 1391 C CA . TRP A 1 167 ? -7.230 2.425 13.599 1.00 98.62 167 TRP A CA 1
ATOM 1392 C C . TRP A 1 167 ? -6.937 2.588 15.088 1.00 98.62 167 TRP A C 1
ATOM 1394 O O . TRP A 1 167 ? -6.371 3.594 15.509 1.00 98.62 167 TRP A O 1
ATOM 1404 N N . ASN A 1 168 ? -7.274 1.567 15.876 1.00 98.25 168 ASN A N 1
ATOM 1405 C CA . ASN A 1 168 ? -6.979 1.500 17.307 1.00 98.25 168 ASN A CA 1
ATOM 1406 C C . ASN A 1 168 ? -5.904 0.444 17.556 1.00 98.25 168 ASN A C 1
ATOM 1408 O O . ASN A 1 168 ? -6.066 -0.697 17.125 1.00 98.25 168 ASN A O 1
ATOM 1412 N N . GLN A 1 169 ? -4.818 0.797 18.250 1.00 97.75 169 GLN A N 1
ATOM 1413 C CA . GLN A 1 169 ? -3.799 -0.189 18.618 1.00 97.75 169 GLN A CA 1
ATOM 1414 C C . GLN A 1 169 ? -4.378 -1.147 19.667 1.00 97.75 169 GLN A C 1
ATOM 1416 O O . GLN A 1 169 ? -4.887 -0.701 20.693 1.00 97.75 169 GLN A O 1
ATOM 1421 N N . ILE A 1 170 ? -4.283 -2.453 19.421 1.00 97.38 170 ILE A N 1
ATOM 1422 C CA . ILE A 1 170 ? -4.830 -3.492 20.308 1.00 97.38 170 ILE A CA 1
ATOM 1423 C C . ILE A 1 170 ? -3.753 -4.292 21.031 1.00 97.38 170 ILE A C 1
ATOM 1425 O O . ILE A 1 170 ? -3.998 -4.800 22.122 1.00 97.38 170 ILE A O 1
ATOM 1429 N N . SER A 1 171 ? -2.561 -4.412 20.450 1.00 96.06 171 SER A N 1
ATOM 1430 C CA . SER A 1 171 ? -1.431 -5.077 21.094 1.00 96.06 171 SER A CA 1
ATOM 1431 C C . SER A 1 171 ? -0.111 -4.738 20.403 1.00 96.06 171 SER A C 1
ATOM 1433 O O . SER A 1 171 ? -0.066 -4.066 19.367 1.00 96.06 171 SER A O 1
ATOM 1435 N N . SER A 1 172 ? 0.984 -5.188 21.004 1.00 95.38 172 SER A N 1
ATOM 1436 C CA . SER A 1 172 ? 2.300 -5.240 20.381 1.00 95.38 172 SER A CA 1
ATOM 1437 C C . SER A 1 172 ? 3.025 -6.515 20.804 1.00 95.38 172 SER A C 1
ATOM 1439 O O . SER A 1 172 ? 2.789 -7.057 21.884 1.00 95.38 172 SER A O 1
ATOM 1441 N N . PHE A 1 173 ? 3.908 -6.993 19.937 1.00 91.94 173 PHE A N 1
ATOM 1442 C CA . PHE A 1 173 ? 4.835 -8.081 20.201 1.00 91.94 173 PHE A CA 1
ATOM 1443 C C . PHE A 1 173 ? 6.258 -7.563 20.019 1.00 91.94 173 PHE A C 1
ATOM 1445 O O . PHE A 1 173 ? 6.561 -6.920 19.018 1.00 91.94 173 PHE A O 1
ATOM 1452 N N . LYS A 1 174 ? 7.135 -7.860 20.973 1.00 88.81 174 LYS A N 1
ATOM 1453 C CA . LYS A 1 174 ? 8.555 -7.518 20.926 1.00 88.81 174 LYS A CA 1
ATOM 1454 C C . LYS A 1 174 ? 9.352 -8.805 21.068 1.00 88.81 174 LYS A C 1
ATOM 1456 O O . LYS A 1 174 ? 9.078 -9.592 21.972 1.00 88.81 174 LYS A O 1
ATOM 1461 N N . GLY A 1 175 ? 10.303 -9.033 20.164 1.00 72.44 175 GLY A N 1
ATOM 1462 C CA . GLY A 1 175 ? 11.207 -10.177 20.274 1.00 72.44 175 GLY A CA 1
ATOM 1463 C C . GLY A 1 175 ? 12.061 -10.078 21.542 1.00 72.44 175 GLY A C 1
ATOM 1464 O O . GLY A 1 175 ? 12.443 -8.982 21.952 1.00 72.44 175 GLY A O 1
ATOM 1465 N N . ASN A 1 176 ? 12.374 -11.214 22.169 1.00 67.94 176 ASN A N 1
ATOM 1466 C CA . ASN A 1 176 ? 13.396 -11.251 23.217 1.00 67.94 176 ASN A CA 1
ATOM 1467 C C . ASN A 1 176 ? 14.767 -10.926 22.581 1.00 67.94 176 ASN A C 1
ATOM 1469 O O . ASN A 1 176 ? 15.034 -11.366 21.466 1.00 67.94 176 ASN A O 1
ATOM 1473 N N . GLN A 1 177 ? 15.602 -10.149 23.279 1.00 55.72 177 GLN A N 1
ATOM 1474 C CA . GLN A 1 177 ? 16.769 -9.372 22.802 1.00 55.72 177 GLN A CA 1
ATOM 1475 C C . GLN A 1 177 ? 17.928 -10.104 22.064 1.00 55.72 177 GLN A C 1
ATOM 1477 O O . GLN A 1 177 ? 19.020 -9.550 21.974 1.00 55.72 177 GLN A O 1
ATOM 1482 N N . GLU A 1 178 ? 17.770 -11.310 21.518 1.00 55.44 178 GLU A N 1
ATOM 1483 C CA . GLU A 1 178 ? 18.917 -12.098 21.024 1.00 55.44 178 GLU A CA 1
ATOM 1484 C C . GLU A 1 178 ? 19.258 -11.960 19.529 1.00 55.44 178 GLU A C 1
ATOM 1486 O O . GLU A 1 178 ? 20.281 -12.487 19.105 1.00 55.44 178 GLU A O 1
ATOM 1491 N N . SER A 1 179 ? 18.503 -11.222 18.707 1.00 52.12 179 SER A N 1
ATOM 1492 C CA . SER A 1 179 ? 18.996 -10.824 17.370 1.00 52.12 179 SER A CA 1
ATOM 1493 C C . SER A 1 179 ? 18.151 -9.719 16.734 1.00 52.12 179 SER A C 1
ATOM 1495 O O . SER A 1 179 ? 17.061 -9.959 16.226 1.00 52.12 179 SER A O 1
ATOM 1497 N N . HIS A 1 180 ? 18.674 -8.491 16.730 1.00 53.19 180 HIS A N 1
ATOM 1498 C CA . HIS A 1 180 ? 18.064 -7.344 16.039 1.00 53.19 180 HIS A CA 1
ATOM 1499 C C . HIS A 1 180 ? 18.878 -6.865 14.827 1.00 53.19 180 HIS A C 1
ATOM 1501 O O . HIS A 1 180 ? 18.670 -5.760 14.335 1.00 53.19 180 HIS A O 1
ATOM 1507 N N . THR A 1 181 ? 19.788 -7.686 14.300 1.00 43.72 181 THR A N 1
ATOM 1508 C CA . THR A 1 181 ? 20.420 -7.403 13.006 1.00 43.72 181 THR A CA 1
ATOM 1509 C C . THR A 1 181 ? 19.494 -7.885 11.891 1.00 43.72 181 THR A C 1
ATOM 1511 O O . THR A 1 181 ? 19.589 -9.028 11.445 1.00 43.72 181 THR A O 1
ATOM 1514 N N . GLY A 1 182 ? 18.546 -7.033 11.496 1.00 50.66 182 GLY A N 1
ATOM 1515 C CA . GLY A 1 182 ? 17.850 -7.170 10.215 1.00 50.66 182 GLY A CA 1
ATOM 1516 C C . GLY A 1 182 ? 18.841 -7.033 9.052 1.00 50.66 182 GLY A C 1
ATOM 1517 O O . GLY A 1 182 ? 19.841 -6.328 9.185 1.00 50.66 182 GLY A O 1
ATOM 1518 N N . VAL A 1 183 ? 18.578 -7.773 7.969 1.00 41.41 183 VAL A N 1
ATOM 1519 C CA . VAL A 1 183 ? 19.393 -7.865 6.739 1.00 41.41 183 VAL A CA 1
ATOM 1520 C C . VAL A 1 183 ? 19.329 -6.578 5.924 1.00 41.41 183 VAL A C 1
ATOM 1522 O O . VAL A 1 183 ? 18.213 -6.023 5.822 1.00 41.41 183 VAL A O 1
#

Foldseek 3Di:
DPPPDDDDPPDDPFDDDDPDADWDDWAAFDDDDQKTKTWTWGQDPNATFTWIWIDNPNGDIDGAPTQGGDDQQAGWAHEYKDQPVVVRKIKTKTWGCGPPPSATFIWMWIGNPGRRYIHTDPPPPLGGDPFPQFTHWDWDDDPQWIWTWTDGHQKIWIWIDNPVRHTDTDDIDGDDDDDPPDD

Organism: NCBI:txid33039

Nearest PDB structures (foldseek):
  8bet-assembly1_B  TM=9.420E-01  e=6.564E-14  Rhodotorula dairenensis
  8beu-assembly2_D  TM=9.398E-01  e=1.092E-13  Rhodotorula dairenensis
  8bes-assembly1_A  TM=9.390E-01  e=1.092E-13  Rhodotorula dairenensis
  8beu-assembly2_C  TM=9.425E-01  e=2.733E-13  Rhodotorula dairenensis
  8bet-assembly2_C  TM=9.420E-01  e=2.597E-13  Rhodotorula dairenensis

InterPro domains:
  IPR001362 Glycoside hydrolase, family 32 [SM00640] (15-183)
  IPR013148 Glycosyl hydrolase family 32, N-terminal [PF00251] (15-181)
  IPR023296 Glycosyl hydrolase, five-bladed beta-propeller domain superfamily [G3DSA:2.115.10.20] (1-182)
  IPR023296 Glycosyl hydrolase, five-bladed beta-propeller domain superfamily [SSF75005] (8-176)

Mean predicted aligned error: 5.1 Å

Secondary structure (DSSP, 8-state):
--TT----TTS-SSS---SSSEEEEEEEEEEETTEEEEEEEEEETTEEEEEEEEESSSSSEEEEEEEE---SSEEEEEEEEEEETTTTEEEEEEEEEETTT--EEEEEEEESSSSSS-EE-TT--SEE-SSTT-EEEEEEEETTEEEEEEEETTEEEEEEESSSS--EEEEEEE--SS-----

Sequence (183 aa):
MPKGVKMEKYRPKIHFSAEDYIINDPNGLVYYKGEYHLFHQYNINEQIYWGHAVSKDLVRWKRLPKAIAPDKIGQIWSGSAVVDEENQRMVAFFTYSEHETKRQSQGVAFSYDKGRTWEKYSGNPILTDSREDFRDPKVFRYEEKWVMILSGGDCVLLYESKDLIHWNQISSFKGNQESHTGV

pLDDT: mean 92.85, std 12.88, range [36.59, 98.94]

Solvent-accessible surface area (backbone atoms only — not comparable to full-atom values): 10385 Å² total; per-residue (Å²): 130,76,91,82,71,76,85,57,92,84,63,69,89,64,58,90,70,60,92,69,77,50,62,65,58,78,17,34,64,38,76,57,97,81,32,39,37,43,28,21,37,28,40,58,92,92,40,32,17,27,33,32,30,38,19,81,74,87,58,62,71,47,77,52,69,69,43,43,71,53,59,93,62,18,31,33,50,53,24,21,29,46,76,41,71,91,77,65,26,37,39,38,33,28,15,29,46,25,68,85,83,66,47,35,26,31,33,46,30,39,13,80,66,82,66,66,50,59,47,66,50,88,72,54,61,56,44,78,64,91,54,55,64,32,36,50,34,43,57,48,80,52,89,94,35,36,38,37,41,29,39,35,58,80,28,44,36,34,28,37,22,86,75,88,54,60,70,46,81,75,52,72,49,64,72,78,92,83,76,85,82,77,132

Radius of gyration: 17.3 Å; Cα contacts (8 Å, |Δi|>4): 417; chains: 1; bounding box: 41×35×54 Å